Protein AF-A0AAD7JC07-F1 (afdb_monomer)

Structure (mmCIF, N/CA/C/O backbone):
data_AF-A0AAD7JC07-F1
#
_entry.id   AF-A0AAD7JC07-F1
#
loop_
_atom_site.group_PDB
_atom_site.id
_atom_site.type_symbol
_atom_site.label_atom_id
_atom_site.label_alt_id
_atom_site.label_comp_id
_atom_site.label_asym_id
_atom_site.label_entity_id
_atom_site.label_seq_id
_atom_site.pdbx_PDB_ins_code
_atom_site.Cartn_x
_atom_site.Cartn_y
_atom_site.Cartn_z
_atom_site.occupancy
_atom_site.B_iso_or_equiv
_atom_site.auth_seq_id
_atom_site.auth_comp_id
_atom_site.auth_asym_id
_atom_site.auth_atom_id
_atom_site.pdbx_PDB_model_num
ATOM 1 N N . GLU A 1 1 ? 21.906 -2.723 -12.112 1.00 78.94 1 GLU A N 1
ATOM 2 C CA . GLU A 1 1 ? 22.601 -3.939 -11.628 1.00 78.94 1 GLU A CA 1
ATOM 3 C C . GLU A 1 1 ? 23.344 -3.737 -10.318 1.00 78.94 1 GLU A C 1
ATOM 5 O O . GLU A 1 1 ? 23.144 -4.553 -9.436 1.00 78.94 1 GLU A O 1
ATOM 10 N N . ILE A 1 2 ? 24.122 -2.659 -10.152 1.00 84.38 2 ILE A N 1
ATOM 11 C CA . ILE A 1 2 ? 24.846 -2.349 -8.899 1.00 84.38 2 ILE A CA 1
ATOM 12 C C . ILE A 1 2 ? 23.919 -2.403 -7.668 1.00 84.38 2 ILE A C 1
ATOM 14 O O . ILE A 1 2 ? 24.248 -3.016 -6.658 1.00 84.38 2 ILE A O 1
ATOM 18 N N . GLU A 1 3 ? 22.704 -1.855 -7.778 1.00 88.38 3 GLU A N 1
ATOM 19 C CA . GLU A 1 3 ? 21.659 -1.907 -6.738 1.00 88.38 3 GLU A CA 1
ATOM 20 C C . GLU A 1 3 ? 20.927 -3.258 -6.624 1.00 88.38 3 GLU A C 1
ATOM 22 O O . GLU A 1 3 ? 19.856 -3.342 -6.028 1.00 88.38 3 GLU A O 1
ATOM 27 N N . GLY A 1 4 ? 21.458 -4.330 -7.213 1.00 87.06 4 GLY A N 1
ATOM 28 C CA . GLY A 1 4 ? 20.962 -5.696 -7.031 1.00 87.06 4 GLY A CA 1
ATOM 29 C C . GLY A 1 4 ? 19.509 -5.927 -7.446 1.00 87.06 4 GLY A C 1
ATOM 30 O O . GLY A 1 4 ? 18.891 -6.887 -6.993 1.00 87.06 4 GLY A O 1
ATOM 31 N N . TRP A 1 5 ? 18.947 -5.054 -8.288 1.00 89.56 5 TRP A N 1
ATOM 32 C CA . TRP A 1 5 ? 17.543 -5.094 -8.720 1.00 89.56 5 TRP A CA 1
ATOM 33 C C . TRP A 1 5 ? 16.523 -5.009 -7.571 1.00 89.56 5 TRP A C 1
ATOM 35 O O . TRP A 1 5 ? 15.387 -5.481 -7.688 1.00 89.56 5 TRP A O 1
ATOM 45 N N . VAL A 1 6 ? 16.930 -4.410 -6.451 1.00 90.88 6 VAL A N 1
ATOM 46 C CA . VAL A 1 6 ? 16.091 -4.202 -5.270 1.00 90.88 6 VAL A CA 1
ATOM 47 C C . VAL A 1 6 ? 14.969 -3.228 -5.616 1.00 90.88 6 VAL A C 1
ATOM 49 O O . VAL A 1 6 ? 15.206 -2.163 -6.183 1.00 90.88 6 VAL A O 1
ATOM 52 N N . GLY A 1 7 ? 13.729 -3.573 -5.279 1.00 87.06 7 GLY A N 1
ATOM 53 C CA . GLY A 1 7 ? 12.600 -2.664 -5.451 1.00 87.06 7 GLY A CA 1
ATOM 54 C C . GLY A 1 7 ? 12.016 -2.555 -6.847 1.00 87.06 7 GLY A C 1
ATOM 55 O O . GLY A 1 7 ? 11.098 -1.757 -7.051 1.00 87.06 7 GLY A O 1
ATOM 56 N N . ILE A 1 8 ? 12.538 -3.325 -7.796 1.00 89.56 8 ILE A N 1
ATOM 57 C CA . ILE A 1 8 ? 12.129 -3.271 -9.194 1.00 89.56 8 ILE A CA 1
ATOM 58 C C . ILE A 1 8 ? 10.991 -4.271 -9.425 1.00 89.56 8 ILE A C 1
ATOM 60 O O . ILE A 1 8 ? 11.117 -5.465 -9.141 1.00 89.56 8 ILE A O 1
ATOM 64 N N . LYS A 1 9 ? 9.859 -3.786 -9.950 1.00 87.62 9 LYS A N 1
ATOM 65 C CA . LYS A 1 9 ? 8.741 -4.650 -10.363 1.00 87.62 9 LYS A CA 1
ATOM 66 C C . LYS A 1 9 ? 9.186 -5.548 -11.519 1.00 87.62 9 LYS A C 1
ATOM 68 O O . LYS A 1 9 ? 9.892 -5.090 -12.411 1.00 87.62 9 LYS A O 1
ATOM 73 N N . HIS A 1 10 ? 8.762 -6.813 -11.504 1.00 87.19 10 HIS A N 1
ATOM 74 C CA . HIS A 1 10 ? 9.121 -7.810 -12.526 1.00 87.19 10 HIS A CA 1
ATOM 75 C C . HIS A 1 10 ? 10.639 -7.961 -12.745 1.00 87.19 10 HIS A C 1
ATOM 77 O O . HIS A 1 10 ? 11.095 -8.207 -13.861 1.00 87.19 10 HIS A O 1
ATOM 83 N N . ARG A 1 11 ? 11.436 -7.817 -11.673 1.00 87.81 11 ARG A N 1
ATOM 84 C CA . ARG A 1 11 ? 12.905 -7.836 -11.748 1.00 87.81 11 ARG A CA 1
ATOM 85 C C . ARG A 1 11 ? 13.482 -9.072 -12.428 1.00 87.81 11 ARG A C 1
ATOM 87 O O . ARG A 1 11 ? 14.515 -8.954 -13.067 1.00 87.81 11 ARG A O 1
ATOM 94 N N . ASP A 1 12 ? 12.843 -10.232 -12.310 1.00 87.38 12 ASP A N 1
ATOM 95 C CA . ASP A 1 12 ? 13.384 -11.477 -12.860 1.00 87.38 12 ASP A CA 1
ATOM 96 C C . ASP A 1 12 ? 13.381 -11.458 -14.399 1.00 87.38 12 ASP A C 1
ATOM 98 O O . ASP A 1 12 ? 14.377 -11.827 -15.015 1.00 87.38 12 ASP A O 1
ATOM 102 N N . VAL A 1 13 ? 12.344 -10.873 -15.017 1.00 89.75 13 VAL A N 1
ATOM 103 C CA . VAL A 1 13 ? 12.285 -10.636 -16.472 1.00 89.75 13 VAL A CA 1
ATOM 104 C C . VAL A 1 13 ? 13.393 -9.682 -16.912 1.00 89.75 13 VAL A C 1
ATOM 106 O O . VAL A 1 13 ? 14.091 -9.935 -17.891 1.00 89.75 13 VAL A O 1
ATOM 109 N N . LEU A 1 14 ? 13.591 -8.590 -16.172 1.00 89.50 14 LEU A N 1
ATOM 110 C CA . LEU A 1 14 ? 14.612 -7.598 -16.508 1.00 89.50 14 LEU A CA 1
ATOM 111 C C . LEU A 1 14 ? 16.035 -8.132 -16.311 1.00 89.50 14 LEU A C 1
ATOM 113 O O . LEU A 1 14 ? 16.923 -7.794 -17.091 1.00 89.50 14 LEU A O 1
ATOM 117 N N . ARG A 1 15 ? 16.250 -8.982 -15.302 1.00 88.69 15 ARG A N 1
ATOM 118 C CA . ARG A 1 15 ? 17.524 -9.673 -15.077 1.00 88.69 15 ARG A CA 1
ATOM 119 C C . ARG A 1 15 ? 17.844 -10.627 -16.219 1.00 88.69 15 ARG A C 1
ATOM 121 O O . ARG A 1 15 ? 18.968 -10.599 -16.709 1.00 88.69 15 ARG A O 1
ATOM 128 N N . CYS A 1 16 ? 16.863 -11.415 -16.657 1.00 89.50 16 CYS A N 1
ATOM 129 C CA . CYS A 1 16 ? 17.004 -12.292 -17.817 1.00 89.50 16 CYS A CA 1
ATOM 130 C C . CYS A 1 16 ? 17.311 -11.481 -19.085 1.00 89.50 16 CYS A C 1
ATOM 132 O O . CYS A 1 16 ? 18.282 -11.761 -19.777 1.00 89.50 16 CYS A O 1
ATOM 134 N N . LEU A 1 17 ? 16.563 -10.403 -19.341 1.00 89.00 17 LEU A N 1
ATOM 135 C CA . LEU A 1 17 ? 16.805 -9.523 -20.487 1.00 89.00 17 LEU A CA 1
ATOM 136 C C . LEU A 1 17 ? 18.214 -8.909 -20.466 1.00 89.00 17 LEU A C 1
ATOM 138 O O . LEU A 1 17 ? 18.892 -8.884 -21.490 1.00 89.00 17 LEU A O 1
ATOM 142 N N . ALA A 1 18 ? 18.663 -8.407 -19.315 1.00 89.44 18 ALA A N 1
ATOM 143 C CA . ALA A 1 18 ? 20.000 -7.833 -19.174 1.00 89.44 18 ALA A CA 1
ATOM 144 C C . ALA A 1 18 ? 21.101 -8.875 -19.424 1.00 89.44 18 ALA A C 1
ATOM 146 O O . ALA A 1 18 ? 22.099 -8.570 -20.078 1.00 89.44 18 ALA A O 1
ATOM 147 N N . ALA A 1 19 ? 20.902 -10.103 -18.944 1.00 88.94 19 ALA A N 1
ATOM 148 C CA . ALA A 1 19 ? 21.804 -11.220 -19.182 1.00 88.94 19 ALA A CA 1
ATOM 149 C C . ALA A 1 19 ? 21.890 -11.596 -20.669 1.00 88.94 19 ALA A C 1
ATOM 151 O O . ALA A 1 19 ? 22.990 -11.686 -21.214 1.00 88.94 19 ALA A O 1
ATOM 152 N N . GLU A 1 20 ? 20.748 -11.708 -21.347 1.00 87.94 20 GLU A N 1
ATOM 153 C CA . GLU A 1 20 ? 20.676 -11.964 -22.790 1.00 87.94 20 GLU A CA 1
ATOM 154 C C . GLU A 1 20 ? 21.376 -10.872 -23.607 1.00 87.94 20 GLU A C 1
ATOM 156 O O . GLU A 1 20 ? 22.125 -11.153 -24.542 1.00 87.94 20 GLU A O 1
ATOM 161 N N . LEU A 1 21 ? 21.192 -9.602 -23.235 1.00 88.88 21 LEU A N 1
ATOM 162 C CA . LEU A 1 21 ? 21.858 -8.483 -23.904 1.00 88.88 21 LEU A CA 1
ATOM 163 C C . LEU A 1 21 ? 23.381 -8.526 -23.749 1.00 88.88 21 LEU A C 1
ATOM 165 O O . LEU A 1 21 ? 24.084 -8.155 -24.686 1.00 88.88 21 LEU A O 1
ATOM 169 N N . LYS A 1 22 ? 23.891 -8.993 -22.605 1.00 86.56 22 LYS A N 1
ATOM 170 C CA . LYS A 1 22 ? 25.332 -9.181 -22.373 1.00 86.56 22 LYS A CA 1
ATOM 171 C C . LYS A 1 22 ? 25.900 -10.395 -23.097 1.00 86.56 22 LYS A C 1
ATOM 173 O O . LYS A 1 22 ? 27.052 -10.363 -23.513 1.00 86.56 22 LYS A O 1
ATOM 178 N N . ALA A 1 23 ? 25.111 -11.459 -23.237 1.00 87.06 23 ALA A N 1
ATOM 179 C CA . ALA A 1 23 ? 25.521 -12.664 -23.954 1.00 87.06 23 ALA A CA 1
ATOM 180 C C . ALA A 1 23 ? 25.682 -12.418 -25.466 1.00 87.06 23 ALA A C 1
ATOM 182 O O . ALA A 1 23 ? 26.430 -13.126 -26.147 1.00 87.06 23 ALA A O 1
ATOM 183 N N . ARG A 1 24 ? 25.000 -11.403 -26.011 1.00 87.31 24 ARG A N 1
ATOM 184 C CA . ARG A 1 24 ? 25.103 -11.036 -27.426 1.00 87.31 24 ARG A CA 1
ATOM 185 C C . ARG A 1 24 ? 26.495 -10.510 -27.765 1.00 87.31 24 ARG A C 1
ATOM 187 O O . ARG A 1 24 ? 26.943 -9.494 -27.251 1.00 87.31 24 ARG A O 1
ATOM 194 N N . ARG A 1 25 ? 27.136 -11.168 -28.733 1.00 87.25 25 ARG A N 1
ATOM 195 C CA . ARG A 1 25 ? 28.445 -10.763 -29.278 1.00 87.25 25 ARG A CA 1
ATOM 196 C C . ARG A 1 25 ? 28.358 -9.566 -30.228 1.00 87.25 25 ARG A C 1
ATOM 198 O O . ARG A 1 25 ? 29.321 -8.823 -30.373 1.00 87.25 25 ARG A O 1
ATOM 205 N N . ALA A 1 26 ? 27.219 -9.393 -30.898 1.00 91.75 26 ALA A N 1
ATOM 206 C CA . ALA A 1 26 ? 27.012 -8.310 -31.851 1.00 91.75 26 ALA A CA 1
ATOM 207 C C . ALA A 1 26 ? 26.595 -7.012 -31.146 1.00 91.75 26 ALA A C 1
ATOM 209 O O . ALA A 1 26 ? 25.820 -7.026 -30.184 1.00 91.75 26 ALA A O 1
ATOM 210 N N . ARG A 1 27 ? 27.053 -5.873 -31.683 1.00 90.50 27 ARG A N 1
ATOM 211 C CA . ARG A 1 27 ? 26.643 -4.544 -31.217 1.00 90.50 27 ARG A CA 1
ATOM 212 C C . ARG A 1 27 ? 25.119 -4.426 -31.275 1.00 90.50 27 ARG A C 1
ATOM 214 O O . ARG A 1 27 ? 24.526 -4.462 -32.349 1.00 90.50 27 ARG A O 1
ATOM 221 N N . THR A 1 28 ? 24.502 -4.236 -30.113 1.00 89.94 28 THR A N 1
ATOM 222 C CA . THR A 1 28 ? 23.059 -4.015 -29.983 1.00 89.94 28 THR A CA 1
ATOM 223 C C . THR A 1 28 ? 22.801 -2.539 -29.704 1.00 89.94 28 THR A C 1
ATOM 225 O O . THR A 1 28 ? 23.420 -1.954 -28.818 1.00 89.94 28 THR A O 1
ATOM 228 N N . VAL A 1 29 ? 21.892 -1.928 -30.462 1.00 90.88 29 VAL A N 1
ATOM 229 C CA . VAL A 1 29 ? 21.478 -0.532 -30.279 1.00 90.88 29 VAL A CA 1
ATOM 230 C C . VAL A 1 29 ? 19.969 -0.462 -30.086 1.00 90.88 29 VAL A C 1
ATOM 232 O O . VAL A 1 29 ? 19.214 -1.145 -30.778 1.00 90.88 29 VAL A O 1
ATOM 235 N N . PHE A 1 30 ? 19.523 0.369 -29.147 1.00 90.44 30 PHE A N 1
ATOM 236 C CA . PHE A 1 30 ? 18.106 0.668 -28.967 1.00 90.44 30 PHE A CA 1
ATOM 237 C C . PHE A 1 30 ? 17.749 1.898 -29.799 1.00 90.44 30 PHE A C 1
ATOM 239 O O . PHE A 1 30 ? 18.366 2.951 -29.647 1.00 90.44 30 PHE A O 1
ATOM 246 N N . LYS A 1 31 ? 16.756 1.764 -30.682 1.00 89.50 31 LYS A N 1
ATOM 247 C CA . LYS A 1 31 ? 16.228 2.863 -31.497 1.00 89.50 31 LYS A CA 1
ATOM 248 C C . LYS A 1 31 ? 14.758 3.075 -31.158 1.00 89.50 31 LYS A C 1
ATOM 250 O O . LYS A 1 31 ? 13.953 2.153 -31.271 1.00 89.50 31 LYS A O 1
ATOM 255 N N . THR A 1 32 ? 14.404 4.299 -30.785 1.00 91.06 32 THR A N 1
ATOM 256 C CA . THR A 1 32 ? 13.005 4.713 -30.639 1.00 91.06 32 THR A CA 1
ATOM 257 C C . THR A 1 32 ? 12.499 5.207 -31.991 1.00 91.06 32 THR A C 1
ATOM 259 O O . THR A 1 32 ? 13.109 6.086 -32.594 1.00 91.06 32 THR A O 1
ATOM 262 N N . ALA A 1 33 ? 11.397 4.641 -32.489 1.00 91.12 33 ALA A N 1
ATOM 263 C CA . ALA A 1 33 ? 10.794 5.087 -33.744 1.00 91.12 33 ALA A CA 1
ATOM 264 C C . ALA A 1 33 ? 10.137 6.466 -33.569 1.00 91.12 33 ALA A C 1
ATOM 266 O O . ALA A 1 33 ? 9.272 6.629 -32.699 1.00 91.12 33 ALA A O 1
ATOM 267 N N . ALA A 1 34 ? 10.524 7.429 -34.411 1.00 90.06 34 ALA A N 1
ATOM 268 C CA . ALA A 1 34 ? 9.902 8.748 -34.444 1.00 90.06 34 ALA A CA 1
ATOM 269 C C . ALA A 1 34 ? 8.426 8.641 -34.889 1.00 90.06 34 ALA A C 1
ATOM 271 O O . ALA A 1 34 ? 8.059 7.667 -35.557 1.00 90.06 34 ALA A O 1
ATOM 272 N N . PRO A 1 35 ? 7.555 9.602 -34.524 1.00 86.06 35 PRO A N 1
ATOM 273 C CA . PRO A 1 35 ? 6.120 9.511 -34.803 1.00 86.06 35 PRO A CA 1
ATOM 274 C C . PRO A 1 35 ? 5.770 9.273 -36.281 1.00 86.06 35 PRO A C 1
ATOM 276 O O . PRO A 1 35 ? 4.847 8.507 -36.564 1.00 86.06 35 PRO A O 1
ATOM 279 N N . GLU A 1 36 ? 6.539 9.869 -37.193 1.00 86.69 36 GLU A N 1
ATOM 280 C CA . GLU A 1 36 ? 6.300 9.860 -38.644 1.00 86.69 36 GLU A CA 1
ATOM 281 C C . GLU A 1 36 ? 7.203 8.881 -39.413 1.00 86.69 36 GLU A C 1
ATOM 283 O O . GLU A 1 36 ? 7.142 8.807 -40.637 1.00 86.69 36 GLU A O 1
ATOM 288 N N . SER A 1 37 ? 8.047 8.105 -38.725 1.00 89.44 37 SER A N 1
ATOM 289 C CA . S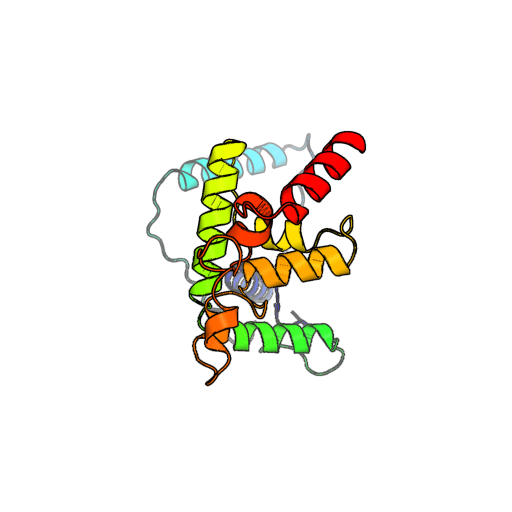ER A 1 37 ? 9.025 7.256 -39.409 1.00 89.44 37 SER A CA 1
ATOM 290 C C . SER A 1 37 ? 8.407 5.955 -39.952 1.00 89.44 37 SER A C 1
ATOM 292 O O . SER A 1 37 ? 7.467 5.414 -39.353 1.00 89.44 37 SER A O 1
ATOM 294 N N . PRO A 1 38 ? 8.955 5.374 -41.038 1.00 87.31 38 PRO A N 1
ATOM 295 C CA . PRO A 1 38 ? 8.499 4.085 -41.559 1.00 87.31 38 PRO A CA 1
ATOM 296 C C . PRO A 1 38 ? 8.537 2.966 -40.508 1.00 87.31 38 PRO A C 1
ATOM 298 O O . PRO A 1 38 ? 7.631 2.133 -40.453 1.00 87.31 38 PRO A O 1
ATOM 301 N N . GLU A 1 39 ? 9.524 2.967 -39.607 1.00 89.88 39 GLU A N 1
ATOM 302 C CA . GLU A 1 39 ? 9.669 1.992 -38.516 1.00 89.88 39 GLU A CA 1
ATOM 303 C C . GLU A 1 39 ? 8.495 2.024 -37.529 1.00 89.88 39 GLU A C 1
ATOM 305 O O . GLU A 1 39 ? 8.161 1.000 -36.924 1.00 89.88 39 GLU A O 1
ATOM 310 N N . ARG A 1 40 ? 7.789 3.158 -37.412 1.00 90.75 40 ARG A N 1
ATOM 311 C CA . ARG A 1 40 ? 6.592 3.273 -36.570 1.00 90.75 40 ARG A CA 1
ATOM 312 C C . ARG A 1 40 ? 5.513 2.274 -36.980 1.00 90.75 40 ARG A C 1
ATOM 314 O O . ARG A 1 40 ? 4.784 1.777 -36.120 1.00 90.75 40 ARG A O 1
ATOM 321 N N . THR A 1 41 ? 5.420 1.940 -38.267 1.00 90.75 41 THR A N 1
ATOM 322 C CA . THR A 1 41 ? 4.4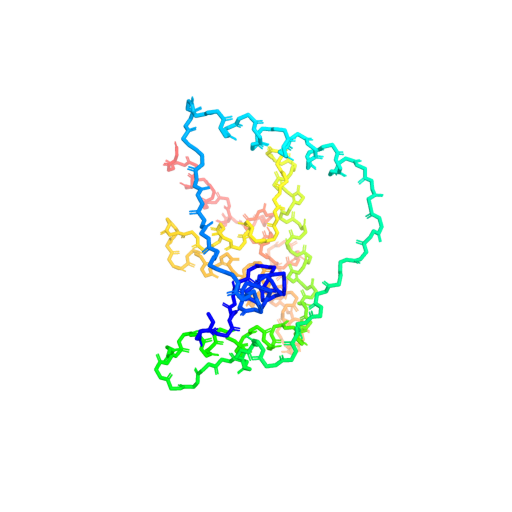67 0.935 -38.764 1.00 90.75 41 THR A CA 1
ATOM 323 C C . THR A 1 41 ? 4.763 -0.459 -38.201 1.00 90.75 41 THR A C 1
ATOM 325 O O . THR A 1 41 ? 3.838 -1.166 -37.798 1.00 90.75 41 THR A O 1
ATOM 328 N N . TRP A 1 42 ? 6.040 -0.820 -38.065 1.00 90.56 42 TRP A N 1
ATOM 329 C CA . TRP A 1 42 ? 6.496 -2.085 -37.485 1.00 90.56 42 TRP A CA 1
ATOM 330 C C . TRP A 1 42 ? 6.192 -2.131 -35.987 1.00 90.56 42 TRP A C 1
ATOM 332 O O . TRP A 1 42 ? 5.622 -3.110 -35.505 1.00 90.56 42 TRP A O 1
ATOM 342 N N . CYS A 1 43 ? 6.449 -1.035 -35.263 1.00 91.38 43 CYS A N 1
ATOM 343 C CA . CYS A 1 43 ? 6.071 -0.912 -33.853 1.00 91.38 43 CYS A CA 1
ATOM 344 C C . CYS A 1 43 ? 4.553 -1.051 -33.647 1.00 91.38 43 CYS A C 1
ATOM 346 O O . CYS A 1 43 ? 4.119 -1.707 -32.696 1.00 91.38 43 CYS A O 1
ATOM 348 N N . ARG A 1 44 ? 3.730 -0.471 -34.537 1.00 90.69 44 ARG A N 1
ATOM 349 C CA . ARG A 1 44 ? 2.261 -0.615 -34.496 1.00 90.69 44 ARG A CA 1
ATOM 350 C C . ARG A 1 44 ? 1.833 -2.063 -34.736 1.00 90.69 44 ARG A C 1
ATOM 352 O O . ARG A 1 44 ? 0.992 -2.558 -33.987 1.00 90.69 44 ARG A O 1
ATOM 359 N N . LYS A 1 45 ? 2.422 -2.751 -35.721 1.00 92.88 45 LYS A N 1
ATOM 360 C CA . LYS A 1 45 ? 2.160 -4.178 -35.987 1.00 92.88 45 LYS A CA 1
ATOM 361 C C . LYS A 1 45 ? 2.522 -5.047 -34.779 1.00 92.88 45 LYS A C 1
ATOM 363 O O . LYS A 1 45 ? 1.672 -5.799 -34.312 1.00 92.88 45 LYS A O 1
ATOM 368 N N . ALA A 1 46 ? 3.720 -4.878 -34.216 1.00 92.75 46 ALA A N 1
ATOM 369 C CA . ALA A 1 46 ? 4.148 -5.587 -33.007 1.00 92.75 46 ALA A CA 1
ATOM 370 C C . ALA A 1 46 ? 3.205 -5.321 -31.819 1.00 92.75 46 ALA A C 1
ATOM 372 O O . ALA A 1 46 ? 2.776 -6.251 -31.140 1.00 92.75 46 ALA A O 1
ATOM 373 N N . SER A 1 47 ? 2.796 -4.063 -31.620 1.00 92.25 47 SER A N 1
ATOM 374 C CA . SER A 1 47 ? 1.835 -3.685 -30.574 1.00 92.25 47 SER A CA 1
ATOM 375 C C . SER A 1 47 ? 0.458 -4.321 -30.781 1.00 92.25 47 SER A C 1
ATOM 377 O O . SER A 1 47 ? -0.196 -4.719 -29.819 1.00 92.25 47 SER A O 1
ATOM 379 N N . MET A 1 48 ? -0.008 -4.413 -32.029 1.00 93.56 48 MET A N 1
ATOM 380 C CA . MET A 1 48 ? -1.279 -5.055 -32.362 1.00 93.56 48 MET A CA 1
ATOM 381 C C . MET A 1 48 ? -1.229 -6.559 -32.080 1.00 93.56 48 MET A C 1
ATOM 383 O O . MET A 1 48 ? -2.164 -7.083 -31.477 1.00 93.56 48 MET A O 1
ATOM 387 N N . LEU A 1 49 ? -0.142 -7.232 -32.472 1.00 91.56 49 LEU A N 1
ATOM 388 C CA . LEU A 1 49 ? 0.081 -8.648 -32.174 1.00 91.56 49 LEU A CA 1
ATOM 389 C C . LEU A 1 49 ? 0.092 -8.890 -30.661 1.00 91.56 49 LEU A C 1
ATOM 391 O O . LEU A 1 49 ? -0.677 -9.718 -30.185 1.00 91.56 49 LEU A O 1
ATOM 395 N N . ALA A 1 50 ? 0.838 -8.087 -29.895 1.00 89.19 50 ALA A N 1
ATOM 396 C CA . ALA A 1 50 ? 0.870 -8.182 -28.435 1.00 89.19 50 ALA A CA 1
ATOM 397 C C . ALA A 1 50 ? -0.522 -8.010 -27.799 1.00 89.19 50 ALA A C 1
ATOM 399 O O . ALA A 1 50 ? -0.907 -8.786 -26.928 1.00 89.19 50 ALA A O 1
ATOM 400 N N . LYS A 1 51 ? -1.320 -7.038 -28.267 1.00 90.38 51 LYS A N 1
ATOM 401 C CA . LYS A 1 51 ? -2.700 -6.828 -27.789 1.00 90.38 51 LYS A CA 1
ATOM 402 C C . LYS A 1 51 ? -3.632 -7.991 -28.118 1.00 90.38 51 LYS A C 1
ATOM 404 O O . LYS A 1 51 ? -4.535 -8.268 -27.336 1.00 90.38 51 LYS A O 1
ATOM 409 N N . ARG A 1 52 ? -3.466 -8.629 -29.281 1.00 89.19 52 ARG A N 1
ATOM 410 C CA . ARG A 1 52 ? -4.251 -9.812 -29.660 1.00 89.19 52 ARG A CA 1
ATOM 411 C C . ARG A 1 52 ? -3.884 -10.992 -28.770 1.00 89.19 52 ARG A C 1
ATOM 413 O O . ARG A 1 52 ? -4.778 -11.563 -28.159 1.00 89.19 52 ARG A O 1
ATOM 420 N N . SER A 1 53 ? -2.592 -11.275 -28.617 1.00 83.38 53 SER A N 1
ATOM 421 C CA . SER A 1 53 ? -2.112 -12.362 -27.760 1.00 83.38 53 SER A CA 1
ATOM 422 C C . SER A 1 53 ? -2.496 -12.165 -26.296 1.00 83.38 53 SER A C 1
ATOM 424 O O . SER A 1 53 ? -2.845 -13.133 -25.642 1.00 83.38 53 SER A O 1
ATOM 426 N N . ALA A 1 54 ? -2.535 -10.927 -25.792 1.00 84.50 54 ALA A N 1
ATOM 427 C CA . ALA A 1 54 ? -2.974 -10.639 -24.424 1.00 84.50 54 ALA A CA 1
ATOM 428 C C . ALA A 1 54 ? -4.448 -11.003 -24.145 1.00 84.50 54 ALA A C 1
ATOM 430 O O . ALA A 1 54 ? -4.824 -11.155 -22.986 1.00 84.50 54 ALA A O 1
ATOM 431 N N . LYS A 1 55 ? -5.292 -11.116 -25.182 1.00 85.12 55 LYS A N 1
ATOM 432 C CA . LYS A 1 55 ? -6.691 -11.567 -25.051 1.00 85.12 55 LYS A CA 1
ATOM 433 C C . LYS A 1 55 ? -6.819 -13.088 -25.063 1.00 85.12 55 LYS A C 1
ATOM 435 O O . LYS A 1 55 ? -7.826 -13.614 -24.600 1.00 85.12 55 LYS A O 1
ATOM 440 N N . THR A 1 56 ? -5.823 -13.781 -25.600 1.00 79.94 56 THR A N 1
ATOM 441 C CA . THR A 1 56 ? -5.761 -15.238 -25.612 1.00 79.94 56 THR A CA 1
ATOM 442 C C . THR A 1 56 ? -5.098 -15.697 -24.319 1.00 79.94 56 THR A C 1
ATOM 444 O O . THR A 1 56 ? -4.042 -15.197 -23.940 1.00 79.94 56 THR A O 1
ATOM 447 N N . ARG A 1 57 ? -5.707 -16.649 -23.609 1.00 63.66 57 ARG A N 1
ATOM 448 C CA . ARG A 1 57 ? -5.101 -17.227 -22.406 1.00 63.66 57 ARG A CA 1
ATOM 449 C C . ARG A 1 57 ? -3.922 -18.106 -22.827 1.00 63.66 57 ARG A C 1
ATOM 451 O O . ARG A 1 57 ? -4.116 -19.253 -23.202 1.00 63.66 57 ARG A O 1
ATOM 458 N N . ALA A 1 58 ? -2.717 -17.546 -22.812 1.00 63.69 58 ALA A N 1
ATOM 459 C CA . ALA A 1 58 ? -1.494 -18.313 -23.003 1.00 63.69 58 ALA A CA 1
ATOM 460 C C . ALA 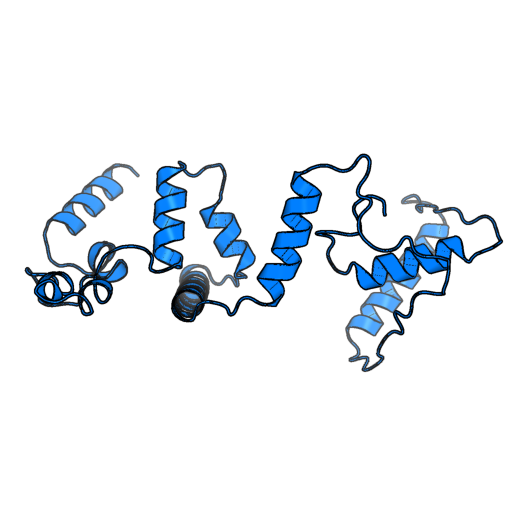A 1 58 ? -1.108 -18.984 -21.676 1.00 63.69 58 ALA A C 1
ATOM 462 O O . ALA A 1 58 ? -0.964 -18.312 -20.655 1.00 63.69 58 ALA A O 1
ATOM 463 N N . GLU A 1 59 ? -0.952 -20.307 -21.692 1.00 64.69 59 GLU A N 1
ATOM 464 C CA . GLU A 1 59 ? -0.443 -21.100 -20.560 1.00 64.69 59 GLU A CA 1
ATOM 465 C C . GLU A 1 59 ? 1.091 -21.219 -20.570 1.00 64.69 59 GLU A C 1
ATOM 467 O O . GLU A 1 59 ? 1.679 -21.904 -19.734 1.00 64.69 59 GLU A O 1
ATOM 472 N N . GLU A 1 60 ? 1.757 -20.542 -21.509 1.00 66.75 60 GLU A N 1
ATOM 473 C CA . GLU A 1 60 ? 3.205 -20.602 -21.667 1.00 66.75 60 GLU A CA 1
ATOM 474 C C . GLU A 1 60 ? 3.922 -19.996 -20.458 1.00 66.75 60 GLU A C 1
ATOM 476 O O . GLU A 1 60 ? 3.826 -18.803 -20.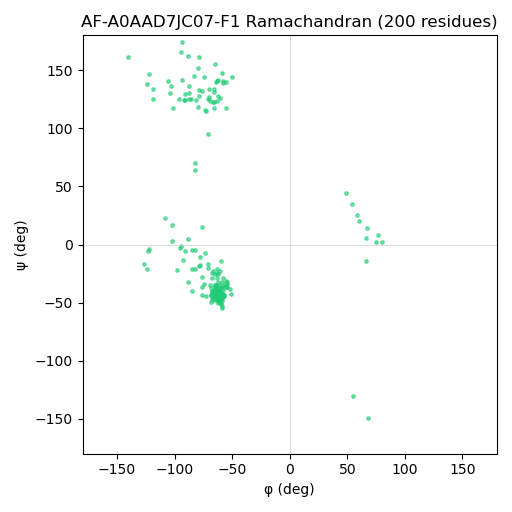156 1.00 66.75 60 GLU A O 1
ATOM 481 N N . ARG A 1 61 ? 4.688 -20.842 -19.768 1.00 73.06 61 ARG A N 1
ATOM 482 C CA . ARG A 1 61 ? 5.669 -20.405 -18.779 1.00 73.06 61 ARG A CA 1
ATOM 483 C C . ARG A 1 61 ? 6.920 -19.953 -19.518 1.00 73.06 61 ARG A C 1
ATOM 485 O O . ARG A 1 61 ? 7.554 -20.752 -20.198 1.00 73.06 61 ARG A O 1
ATOM 492 N N . TRP A 1 62 ? 7.277 -18.682 -19.372 1.00 79.25 62 TRP A N 1
ATOM 493 C CA . TRP A 1 62 ? 8.546 -18.178 -19.888 1.00 79.25 62 TRP A CA 1
ATOM 494 C C . TRP A 1 62 ? 9.709 -18.739 -19.080 1.00 79.25 62 TRP A C 1
ATOM 496 O O . TRP A 1 62 ? 9.685 -18.707 -17.847 1.00 79.25 62 TRP A O 1
ATOM 506 N N . ASP A 1 63 ? 10.731 -19.213 -19.785 1.00 83.25 63 ASP A N 1
ATOM 507 C CA . ASP A 1 63 ? 12.000 -19.555 -19.164 1.00 83.25 63 ASP A CA 1
ATOM 508 C C . ASP A 1 63 ? 12.739 -18.261 -18.790 1.00 83.25 63 ASP A C 1
ATOM 510 O O . ASP A 1 63 ? 13.067 -17.442 -19.646 1.00 83.25 63 ASP A O 1
ATOM 514 N N . LEU A 1 64 ? 12.941 -18.054 -17.488 1.00 86.62 64 LEU A N 1
ATOM 515 C CA . LEU A 1 64 ? 13.678 -16.915 -16.929 1.00 86.62 64 LEU A CA 1
ATOM 516 C C . LEU A 1 64 ? 15.037 -17.354 -16.370 1.00 86.62 64 LEU A C 1
ATOM 518 O O . LEU A 1 64 ? 15.598 -16.694 -15.487 1.00 86.62 64 LEU A O 1
ATOM 522 N N . THR A 1 65 ? 15.551 -18.488 -16.847 1.00 86.19 65 THR A N 1
ATOM 523 C CA . THR A 1 65 ? 16.874 -18.981 -16.481 1.00 86.19 65 THR A CA 1
ATOM 524 C C . THR A 1 65 ? 17.934 -18.022 -17.004 1.00 86.19 65 THR A C 1
ATOM 526 O O . THR A 1 65 ? 18.023 -17.729 -18.190 1.00 86.19 65 THR A O 1
ATOM 529 N N . ILE A 1 66 ? 18.751 -17.508 -16.089 1.00 83.88 66 ILE A N 1
ATOM 530 C CA . ILE A 1 66 ? 19.815 -16.564 -16.414 1.00 83.88 66 ILE A CA 1
ATOM 531 C C . ILE A 1 66 ? 21.067 -17.355 -16.821 1.00 83.88 66 ILE A C 1
ATOM 533 O O . ILE A 1 66 ? 21.533 -18.165 -16.012 1.00 83.88 66 ILE A O 1
ATOM 537 N N . PRO A 1 67 ? 21.653 -17.107 -18.010 1.00 80.81 67 PRO A N 1
ATOM 538 C CA . PRO A 1 67 ? 22.881 -17.769 -18.425 1.00 80.81 67 PRO A CA 1
ATOM 539 C C . PRO A 1 67 ? 24.023 -17.584 -17.408 1.00 80.81 67 PRO A C 1
ATOM 541 O O . PRO A 1 67 ? 24.212 -16.478 -16.881 1.00 80.81 67 PRO A O 1
ATOM 544 N N . PRO A 1 68 ? 24.829 -18.626 -17.137 1.00 76.50 68 PRO A N 1
ATOM 545 C CA . PRO A 1 68 ? 25.961 -18.518 -16.221 1.00 76.50 68 PRO A CA 1
ATOM 546 C C . PRO A 1 68 ? 26.956 -17.444 -16.694 1.00 76.50 68 PRO A C 1
ATOM 548 O O . PRO A 1 68 ? 27.120 -17.214 -17.889 1.00 76.50 68 PRO A O 1
ATOM 551 N N . ASN A 1 69 ? 27.616 -16.767 -15.749 1.00 78.44 69 ASN A N 1
ATOM 552 C CA . ASN A 1 69 ? 28.609 -15.699 -15.980 1.00 78.44 69 ASN A CA 1
ATOM 553 C C . ASN A 1 69 ? 28.090 -14.391 -16.612 1.00 78.44 69 ASN A C 1
ATOM 555 O O . ASN A 1 69 ? 28.883 -13.492 -16.878 1.00 78.44 69 ASN A O 1
ATOM 559 N N . THR A 1 70 ? 26.780 -14.233 -16.818 1.00 76.69 70 THR A N 1
ATOM 560 C CA . THR A 1 70 ? 26.212 -12.982 -17.367 1.00 76.69 70 THR A CA 1
ATOM 561 C C . THR A 1 70 ? 25.656 -12.037 -16.296 1.00 76.69 70 THR A C 1
ATOM 563 O O . THR A 1 70 ? 25.564 -10.821 -16.507 1.00 76.69 70 THR A O 1
ATOM 566 N N . ALA A 1 71 ? 25.315 -12.569 -15.121 1.00 69.62 71 ALA A N 1
ATOM 567 C CA . ALA A 1 71 ? 24.736 -11.802 -14.027 1.00 69.62 71 ALA A CA 1
ATOM 568 C C . ALA A 1 71 ? 25.747 -11.491 -12.923 1.00 69.62 71 ALA A C 1
ATOM 570 O O . ALA A 1 71 ? 26.464 -12.365 -12.444 1.00 69.62 71 ALA A O 1
ATOM 571 N N . LEU A 1 72 ? 25.713 -10.242 -12.453 1.00 67.00 72 LEU A N 1
ATOM 572 C CA . LEU A 1 72 ? 26.319 -9.874 -11.179 1.00 67.00 72 LEU A CA 1
ATOM 573 C C . LEU A 1 72 ? 25.491 -10.500 -10.044 1.00 67.00 72 LEU A C 1
ATOM 575 O O . LEU A 1 72 ? 24.263 -10.326 -10.021 1.00 67.00 72 LEU A O 1
ATOM 579 N N . PRO A 1 73 ? 26.115 -11.248 -9.119 1.00 67.81 73 PRO A N 1
ATOM 580 C CA . PRO A 1 73 ? 25.396 -11.866 -8.023 1.00 67.81 73 PRO A CA 1
ATOM 581 C C . PRO A 1 73 ? 24.985 -10.802 -7.000 1.00 67.81 73 PRO A C 1
ATOM 583 O O . PRO A 1 73 ? 25.810 -10.202 -6.320 1.00 67.81 73 PRO A O 1
ATOM 586 N N . GLY A 1 74 ? 23.674 -10.604 -6.866 1.00 76.50 74 GLY A N 1
ATOM 587 C CA . GLY A 1 74 ? 23.093 -9.838 -5.768 1.00 76.50 74 GLY A CA 1
ATOM 588 C C . GLY A 1 74 ? 23.407 -8.340 -5.786 1.00 76.50 74 GLY A C 1
ATOM 589 O O . GLY A 1 74 ? 23.485 -7.703 -6.834 1.00 76.50 74 GLY A O 1
ATOM 590 N N . LEU A 1 75 ? 23.472 -7.767 -4.585 1.00 86.25 75 LEU A N 1
ATOM 591 C CA . LEU A 1 75 ? 23.636 -6.339 -4.336 1.00 86.25 75 LEU A CA 1
ATOM 592 C C . LEU A 1 75 ? 25.117 -6.030 -4.089 1.00 86.25 75 LEU A C 1
ATOM 594 O O . LEU A 1 75 ? 25.707 -6.611 -3.180 1.00 86.25 75 LEU A O 1
ATOM 598 N N . HIS A 1 76 ? 25.707 -5.102 -4.849 1.00 87.81 76 HIS A N 1
ATOM 599 C CA . HIS A 1 76 ? 27.083 -4.666 -4.588 1.00 87.81 76 HIS A CA 1
ATOM 600 C C . HIS A 1 76 ? 27.173 -4.018 -3.204 1.00 87.81 76 HIS A C 1
ATOM 602 O O . HIS A 1 76 ? 26.400 -3.106 -2.907 1.00 87.81 76 HIS A O 1
ATOM 608 N N . LEU A 1 77 ? 28.119 -4.479 -2.378 1.00 86.56 77 LEU A N 1
ATOM 609 C CA . LEU A 1 77 ? 28.352 -3.935 -1.036 1.00 86.56 77 LEU A CA 1
ATOM 610 C C . LEU A 1 77 ? 29.093 -2.591 -1.085 1.00 86.56 77 LEU A C 1
ATOM 612 O O . LEU A 1 77 ? 28.730 -1.644 -0.393 1.00 86.56 77 LEU A O 1
ATOM 616 N N . GLN A 1 78 ? 30.118 -2.494 -1.930 1.00 88.75 78 GLN A N 1
ATOM 617 C CA . GLN A 1 78 ? 30.915 -1.280 -2.072 1.00 88.75 78 GLN A CA 1
ATOM 618 C C . GLN A 1 78 ? 30.189 -0.245 -2.942 1.00 88.75 78 GLN A C 1
ATOM 620 O O . GLN A 1 78 ? 29.683 -0.572 -4.015 1.00 88.75 78 GLN A O 1
ATOM 625 N N . GLY A 1 79 ? 30.153 1.011 -2.485 1.00 82.00 79 GLY A N 1
ATOM 626 C CA . GLY A 1 79 ? 29.608 2.141 -3.249 1.00 82.00 79 GLY A CA 1
ATOM 627 C C . GLY A 1 79 ? 28.078 2.217 -3.312 1.00 82.00 79 GLY A C 1
ATOM 628 O O . GLY A 1 79 ? 27.540 3.039 -4.050 1.00 82.00 79 GLY A O 1
ATOM 629 N N . ASN A 1 80 ? 27.363 1.383 -2.551 1.00 89.88 80 ASN A N 1
ATOM 630 C CA . ASN A 1 80 ? 25.904 1.415 -2.501 1.00 89.88 80 ASN A CA 1
ATOM 631 C C . ASN A 1 80 ? 25.370 2.270 -1.352 1.00 89.88 80 ASN A C 1
ATOM 633 O O . ASN A 1 80 ? 26.075 2.602 -0.400 1.00 89.88 80 ASN A O 1
ATOM 637 N N . ARG A 1 81 ? 24.079 2.593 -1.421 1.00 91.94 81 ARG A N 1
ATOM 638 C CA . ARG A 1 81 ? 23.414 3.455 -0.440 1.00 91.94 81 ARG A CA 1
ATOM 639 C C . ARG A 1 81 ? 22.770 2.621 0.664 1.00 91.94 81 ARG A C 1
ATOM 641 O O . ARG A 1 81 ? 22.129 1.606 0.389 1.00 91.94 81 ARG A O 1
ATOM 648 N N . GLN A 1 82 ? 22.836 3.104 1.907 1.00 92.81 82 GLN A N 1
ATOM 649 C CA . GLN A 1 82 ? 22.179 2.469 3.061 1.00 92.81 82 GLN A CA 1
ATOM 650 C C . GLN A 1 82 ? 20.687 2.198 2.815 1.00 92.81 82 GLN A C 1
ATOM 652 O O . GLN A 1 82 ? 20.177 1.144 3.190 1.00 92.81 82 GLN A O 1
ATOM 657 N N . CYS A 1 83 ? 19.988 3.112 2.137 1.00 92.62 83 CYS A N 1
ATOM 658 C CA . CYS A 1 83 ? 18.573 2.946 1.811 1.00 92.62 83 CYS A CA 1
ATOM 659 C C . CYS A 1 83 ? 18.298 1.730 0.906 1.00 92.62 83 CYS A C 1
ATOM 661 O O . CYS A 1 83 ? 17.264 1.082 1.067 1.00 92.62 83 CYS A O 1
ATOM 663 N N . VAL A 1 84 ? 19.223 1.373 0.007 1.00 93.06 84 VAL A N 1
ATOM 664 C CA . VAL A 1 84 ? 19.102 0.201 -0.874 1.00 93.06 84 VAL A CA 1
ATOM 665 C C . VAL A 1 84 ? 19.303 -1.084 -0.073 1.00 93.06 84 VAL A C 1
ATOM 667 O O . VAL A 1 84 ? 18.490 -2.001 -0.194 1.00 93.06 84 VAL A O 1
ATOM 670 N N . PHE A 1 85 ? 20.308 -1.130 0.810 1.00 92.81 85 PHE A N 1
ATOM 671 C CA . PHE A 1 85 ? 20.504 -2.255 1.735 1.00 92.81 85 PHE A CA 1
ATOM 672 C C . PHE A 1 85 ? 19.303 -2.451 2.656 1.00 92.81 85 PHE A C 1
ATOM 674 O O . PHE A 1 85 ? 18.793 -3.558 2.810 1.00 92.81 85 PHE A O 1
ATOM 681 N N . TYR A 1 86 ? 18.805 -1.365 3.246 1.00 94.25 86 TYR A N 1
ATOM 682 C CA . TYR A 1 86 ? 17.628 -1.426 4.099 1.00 94.25 86 TYR A CA 1
ATOM 683 C C . TYR A 1 86 ? 16.426 -1.972 3.324 1.00 94.25 86 TYR A C 1
ATOM 685 O O . TYR A 1 86 ? 15.747 -2.887 3.792 1.00 94.25 86 TYR A O 1
ATOM 693 N N . ARG A 1 87 ? 16.190 -1.470 2.107 1.00 93.12 87 ARG A N 1
ATOM 694 C CA . ARG A 1 87 ? 15.099 -1.937 1.249 1.00 93.12 87 ARG A CA 1
ATOM 695 C C . ARG A 1 87 ? 15.238 -3.416 0.886 1.00 93.12 87 ARG A C 1
ATOM 697 O O . ARG A 1 87 ? 14.236 -4.123 0.947 1.00 93.12 87 ARG A O 1
ATOM 704 N N . SER A 1 88 ? 16.441 -3.905 0.575 1.00 92.31 88 SER A N 1
ATOM 705 C CA . SER A 1 88 ? 16.654 -5.322 0.246 1.00 92.31 88 SER A CA 1
ATOM 706 C C . SER A 1 88 ? 16.336 -6.230 1.435 1.00 92.31 88 SER A C 1
ATOM 708 O O . SER A 1 88 ? 15.605 -7.211 1.290 1.00 92.31 88 SER A O 1
ATOM 710 N N . ILE A 1 89 ? 16.788 -5.854 2.634 1.00 92.31 89 ILE A N 1
ATOM 711 C CA . ILE A 1 89 ? 16.489 -6.573 3.876 1.00 92.31 89 ILE A CA 1
ATOM 712 C C . ILE A 1 89 ? 14.986 -6.545 4.151 1.00 92.31 89 ILE A C 1
ATOM 714 O O . ILE A 1 89 ? 14.403 -7.569 4.509 1.00 92.31 89 ILE A O 1
ATOM 718 N N . ARG A 1 90 ? 14.334 -5.389 3.976 1.00 93.31 90 ARG A N 1
ATOM 719 C CA . ARG A 1 90 ? 12.881 -5.263 4.138 1.00 93.31 90 ARG A CA 1
ATOM 720 C C . ARG A 1 90 ? 12.123 -6.132 3.146 1.00 93.31 90 ARG A C 1
ATOM 722 O O . ARG A 1 90 ? 11.161 -6.758 3.561 1.00 93.31 90 ARG A O 1
ATOM 729 N N . GLU A 1 91 ? 12.541 -6.225 1.888 1.00 90.50 91 GLU A N 1
ATOM 730 C CA . GLU A 1 91 ? 11.920 -7.129 0.911 1.00 90.50 91 GLU A CA 1
ATOM 731 C C . GLU A 1 91 ? 12.038 -8.593 1.324 1.00 90.50 91 GLU A C 1
ATOM 733 O O . GLU A 1 91 ? 11.053 -9.324 1.246 1.00 90.50 91 GLU A O 1
ATOM 738 N N . ILE A 1 92 ? 13.213 -9.014 1.796 1.00 89.50 92 ILE A N 1
ATOM 739 C CA . ILE A 1 92 ? 13.432 -10.382 2.281 1.00 89.50 92 ILE A CA 1
ATOM 740 C C . ILE A 1 92 ? 12.537 -10.660 3.492 1.00 89.50 92 ILE A C 1
ATOM 742 O O . ILE A 1 92 ? 11.790 -11.634 3.486 1.00 89.50 92 ILE A O 1
ATOM 746 N N . LYS A 1 93 ? 12.544 -9.776 4.496 1.00 92.25 93 LYS A N 1
ATOM 747 C CA . LYS A 1 93 ? 11.705 -9.922 5.695 1.00 92.25 93 LYS A CA 1
ATOM 748 C C . LYS A 1 93 ? 10.216 -9.878 5.360 1.00 92.25 93 LYS A C 1
ATOM 750 O O . LYS A 1 93 ? 9.452 -10.683 5.864 1.00 92.25 93 LYS A O 1
ATOM 755 N N . ASN A 1 94 ? 9.784 -8.976 4.484 1.00 88.81 94 ASN A N 1
ATOM 756 C CA . ASN A 1 94 ? 8.377 -8.861 4.107 1.00 88.81 94 ASN A CA 1
ATOM 757 C C . ASN A 1 94 ? 7.856 -10.128 3.410 1.00 88.81 94 ASN A C 1
ATOM 759 O O . ASN A 1 94 ? 6.679 -10.429 3.556 1.00 88.81 94 ASN A O 1
ATOM 763 N N . LYS A 1 95 ? 8.707 -10.890 2.705 1.00 87.19 95 LYS A N 1
ATOM 764 C CA . LYS A 1 95 ? 8.316 -12.188 2.124 1.00 87.19 95 LYS A CA 1
ATOM 765 C C . LYS A 1 95 ? 8.024 -13.256 3.175 1.00 87.19 95 LYS A C 1
ATOM 767 O O . LYS A 1 95 ? 7.243 -14.158 2.902 1.00 87.19 95 LYS A O 1
ATOM 772 N N . THR A 1 96 ? 8.656 -13.175 4.344 1.00 90.12 96 THR A N 1
ATOM 773 C CA . THR A 1 96 ? 8.455 -14.138 5.435 1.00 90.12 96 THR A CA 1
ATOM 774 C C . THR A 1 96 ? 7.379 -13.690 6.420 1.00 90.12 96 THR A C 1
ATOM 776 O O . THR A 1 96 ? 6.953 -14.475 7.261 1.00 90.12 96 THR A O 1
ATOM 779 N N . LEU A 1 97 ? 6.959 -12.423 6.366 1.00 88.44 97 LEU A N 1
ATOM 780 C CA . LEU A 1 97 ? 5.935 -11.890 7.254 1.00 88.44 97 LEU A CA 1
ATOM 781 C C . LEU A 1 97 ? 4.544 -12.307 6.783 1.00 88.44 97 LEU A C 1
ATOM 783 O O . LEU A 1 97 ? 4.146 -12.050 5.649 1.00 88.44 97 LEU A O 1
ATOM 787 N N . THR A 1 98 ? 3.773 -12.883 7.699 1.00 89.56 98 THR A N 1
ATOM 788 C CA . THR A 1 98 ? 2.352 -13.123 7.481 1.00 89.56 98 THR A CA 1
ATOM 789 C C . THR A 1 98 ? 1.578 -11.808 7.634 1.00 89.56 98 THR A C 1
ATOM 791 O O . THR A 1 98 ? 1.790 -11.063 8.600 1.00 89.56 98 THR A O 1
ATOM 794 N N . PRO A 1 99 ? 0.681 -11.473 6.689 1.00 87.38 99 PRO A N 1
ATOM 795 C CA . PRO A 1 99 ? -0.195 -10.322 6.846 1.00 87.38 99 PRO A CA 1
ATOM 796 C C . PRO A 1 99 ? -1.046 -10.449 8.112 1.00 87.38 99 PRO A C 1
ATOM 798 O O . PRO A 1 99 ? -1.579 -11.517 8.415 1.00 87.38 99 PRO A O 1
ATOM 801 N N . ARG A 1 100 ? -1.215 -9.346 8.846 1.00 90.38 100 ARG A N 1
ATOM 802 C CA . ARG A 1 100 ? -2.070 -9.327 10.039 1.00 90.38 100 ARG A CA 1
ATOM 803 C C . ARG A 1 100 ? -3.541 -9.469 9.626 1.00 90.38 100 ARG A C 1
ATOM 805 O O . ARG A 1 100 ? -4.024 -8.606 8.886 1.00 90.38 100 ARG A O 1
ATOM 812 N N . PRO A 1 101 ? -4.288 -10.467 10.140 1.00 92.69 101 PRO A N 1
ATOM 813 C CA . PRO A 1 101 ? -5.686 -10.671 9.756 1.00 92.69 101 PRO A CA 1
ATOM 814 C C . PRO A 1 101 ? -6.580 -9.455 10.020 1.00 92.69 101 PRO A C 1
ATOM 816 O O . PRO A 1 101 ? -7.460 -9.148 9.221 1.00 92.69 101 PRO A O 1
ATOM 819 N N . SER A 1 102 ? -6.344 -8.727 11.116 1.00 91.19 102 SER A N 1
ATOM 820 C CA . SER A 1 102 ? -7.090 -7.506 11.448 1.00 91.19 102 SER A CA 1
ATOM 821 C C . SER A 1 102 ? -6.914 -6.404 10.402 1.00 91.19 102 SER A C 1
ATOM 823 O O . SER A 1 102 ? -7.893 -5.765 10.025 1.00 91.19 102 SER A O 1
ATOM 825 N N . THR A 1 103 ? -5.688 -6.212 9.909 1.00 93.88 103 THR A N 1
ATOM 826 C CA . THR A 1 103 ? -5.379 -5.231 8.863 1.00 93.88 103 THR A CA 1
ATOM 827 C C . THR A 1 103 ? -6.022 -5.623 7.538 1.00 93.88 103 THR A C 1
ATOM 829 O O . THR A 1 103 ? -6.635 -4.779 6.898 1.00 93.88 103 THR A O 1
ATOM 832 N N . LEU A 1 104 ? -5.958 -6.902 7.152 1.00 95.19 104 LEU A N 1
ATOM 833 C CA . LEU A 1 104 ? -6.614 -7.372 5.927 1.00 95.19 104 LEU A CA 1
ATOM 834 C C . LEU A 1 104 ? -8.133 -7.172 5.967 1.00 95.19 104 LEU A C 1
ATOM 836 O O . LEU A 1 104 ? -8.711 -6.716 4.985 1.0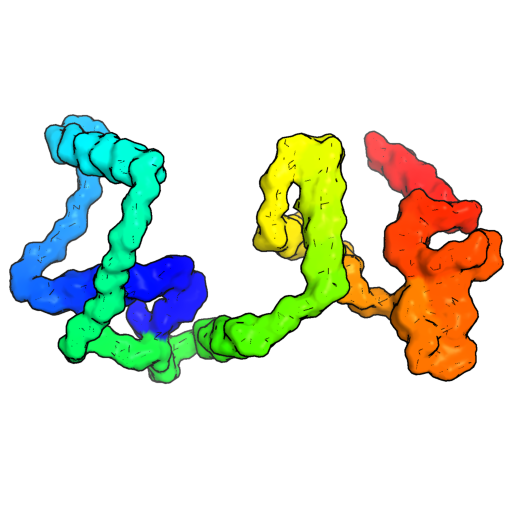0 95.19 104 LEU A O 1
ATOM 840 N N . LYS A 1 105 ? -8.771 -7.463 7.109 1.00 94.31 105 LYS A N 1
ATOM 841 C CA . LYS A 1 105 ? -10.206 -7.208 7.302 1.00 94.31 105 LYS A CA 1
ATOM 842 C C . LYS A 1 105 ? -10.536 -5.727 7.134 1.00 94.31 105 LYS A C 1
ATOM 844 O O . LYS A 1 105 ? -11.496 -5.404 6.450 1.00 94.31 105 LYS A O 1
ATOM 849 N N . MET A 1 106 ? -9.735 -4.837 7.719 1.00 94.50 106 MET A N 1
ATOM 850 C CA . MET A 1 106 ? -9.968 -3.397 7.607 1.00 94.50 106 MET A CA 1
ATOM 851 C C . MET A 1 106 ? -9.764 -2.883 6.175 1.00 94.50 106 MET A C 1
ATOM 853 O O . MET A 1 106 ? -10.579 -2.112 5.685 1.00 94.50 106 MET A O 1
ATOM 857 N N . LEU A 1 107 ? -8.733 -3.356 5.467 1.00 96.06 107 LEU A N 1
ATOM 858 C CA . LEU A 1 107 ? -8.540 -3.036 4.048 1.00 96.06 107 LEU A CA 1
ATOM 859 C C . LEU A 1 107 ? -9.720 -3.511 3.189 1.00 96.06 107 LEU A C 1
ATOM 861 O O . LEU A 1 107 ? -10.129 -2.808 2.271 1.00 96.06 107 LEU A O 1
ATOM 865 N N . ASP A 1 108 ? -10.297 -4.676 3.497 1.00 96.38 108 ASP A N 1
ATOM 866 C CA . ASP A 1 108 ? -11.475 -5.186 2.792 1.00 96.38 108 ASP A CA 1
ATOM 867 C C . ASP A 1 108 ? -12.731 -4.342 3.036 1.00 96.38 108 ASP A C 1
ATOM 869 O O . ASP A 1 108 ? -13.462 -4.059 2.087 1.00 96.38 108 ASP A O 1
ATOM 873 N N . VAL A 1 109 ? -12.944 -3.894 4.277 1.00 94.50 109 VAL A N 1
ATOM 874 C CA . VAL A 1 109 ? -14.014 -2.946 4.627 1.00 94.50 109 VAL A CA 1
ATOM 875 C C . VAL A 1 109 ? -13.847 -1.653 3.832 1.00 94.50 109 VAL A C 1
ATOM 877 O O . VAL A 1 109 ? -14.738 -1.297 3.071 1.00 94.50 109 VAL A O 1
ATOM 880 N N . VAL A 1 110 ? -12.663 -1.031 3.866 1.00 95.31 110 VAL A N 1
ATOM 881 C CA . VAL A 1 110 ? -12.394 0.206 3.110 1.00 95.31 110 VAL A CA 1
ATOM 882 C C . VAL A 1 110 ? -12.614 0.012 1.607 1.00 95.31 110 VAL A C 1
ATOM 884 O O . VAL A 1 110 ? -13.221 0.863 0.960 1.00 95.31 110 VAL A O 1
ATOM 887 N N . ARG A 1 111 ? -12.173 -1.113 1.026 1.00 97.12 111 ARG A N 1
ATOM 888 C CA . ARG A 1 111 ? -12.422 -1.419 -0.394 1.00 97.12 111 ARG A CA 1
ATOM 889 C C . ARG A 1 111 ? -13.917 -1.503 -0.711 1.00 97.12 111 ARG A C 1
ATOM 891 O O . ARG A 1 111 ? -14.340 -0.997 -1.751 1.00 97.12 111 ARG A O 1
ATOM 898 N N . LYS A 1 112 ? -14.705 -2.146 0.154 1.00 96.88 112 LYS A N 1
ATOM 899 C CA . LYS A 1 112 ? -16.163 -2.260 -0.001 1.00 96.88 112 LYS A CA 1
ATOM 900 C C . LYS A 1 112 ? -16.845 -0.903 0.128 1.00 96.88 112 LYS A C 1
ATOM 902 O O . LYS A 1 112 ? -17.664 -0.574 -0.727 1.00 96.88 112 LYS A O 1
ATOM 907 N N . ASP A 1 113 ? -16.453 -0.107 1.112 1.00 94.81 113 ASP A N 1
ATOM 908 C CA . ASP A 1 113 ? -17.049 1.203 1.374 1.00 94.81 113 ASP A CA 1
ATOM 909 C C . ASP A 1 113 ? -16.740 2.192 0.248 1.00 94.81 113 ASP A C 1
ATOM 911 O O . ASP A 1 113 ? -17.646 2.847 -0.261 1.00 94.81 113 ASP A O 1
ATOM 915 N N . VAL A 1 114 ? -15.493 2.233 -0.239 1.00 96.62 114 VAL A N 1
ATOM 916 C CA . VAL A 1 114 ? -15.108 3.072 -1.389 1.00 96.62 114 VAL A CA 1
ATOM 917 C C . VAL A 1 114 ? -15.869 2.668 -2.651 1.00 96.62 114 VAL A C 1
ATOM 919 O O . VAL A 1 114 ? -16.320 3.530 -3.410 1.00 96.62 114 VAL A O 1
ATOM 922 N N . LYS A 1 115 ? -16.054 1.363 -2.877 1.00 97.12 115 LYS A N 1
ATOM 923 C CA . LYS A 1 115 ? -16.859 0.873 -3.999 1.00 97.12 115 LYS A CA 1
ATOM 924 C C . LYS A 1 115 ? -18.327 1.275 -3.851 1.00 97.12 115 LYS A C 1
ATOM 926 O O . LYS A 1 115 ? -18.924 1.683 -4.841 1.00 97.12 115 LYS A O 1
ATOM 931 N N . SER A 1 116 ? -18.891 1.158 -2.652 1.00 97.06 116 SER A N 1
ATOM 932 C CA . SER A 1 116 ? -20.282 1.518 -2.365 1.00 97.06 116 SER A CA 1
ATOM 933 C C . SER A 1 116 ? -20.529 3.018 -2.553 1.00 97.06 116 SER A C 1
ATOM 935 O O . SER A 1 116 ? -21.450 3.408 -3.263 1.00 97.06 116 SER A O 1
ATOM 937 N N . ALA A 1 117 ? -19.659 3.859 -1.990 1.00 96.00 117 ALA A N 1
ATOM 938 C CA . ALA A 1 117 ? -19.817 5.311 -2.002 1.00 96.00 117 ALA A CA 1
ATOM 939 C C . ALA A 1 117 ? -19.474 5.956 -3.356 1.00 96.00 117 ALA A C 1
ATOM 941 O O . ALA A 1 117 ? -20.124 6.915 -3.761 1.00 96.00 117 ALA A O 1
ATOM 942 N N . PHE A 1 118 ? -18.456 5.450 -4.065 1.00 96.12 118 PHE A N 1
ATOM 943 C CA . PHE A 1 118 ? -17.912 6.115 -5.260 1.00 96.12 118 PHE A CA 1
ATOM 944 C C . PHE A 1 118 ? -17.947 5.264 -6.535 1.00 96.12 118 PHE A C 1
ATOM 946 O O . PHE A 1 118 ? -17.524 5.737 -7.591 1.00 96.12 118 PHE A O 1
ATOM 953 N N . GLY A 1 119 ? -18.373 3.998 -6.469 1.00 95.25 119 GLY A N 1
ATOM 954 C CA . GLY A 1 119 ? -18.373 3.085 -7.619 1.00 95.25 119 GLY A CA 1
ATOM 955 C C . GLY A 1 119 ? -16.975 2.701 -8.124 1.00 95.25 119 GLY A C 1
ATOM 956 O O . GLY A 1 119 ? -16.841 2.176 -9.230 1.00 95.25 119 GLY A O 1
ATOM 957 N N . ARG A 1 120 ? -15.916 2.970 -7.348 1.00 94.62 120 ARG A N 1
ATOM 958 C CA . ARG A 1 120 ? -14.516 2.758 -7.752 1.00 94.62 120 ARG A CA 1
ATOM 959 C C . ARG A 1 120 ? -13.908 1.545 -7.063 1.00 94.62 120 ARG A C 1
ATOM 961 O O . ARG A 1 120 ? -14.106 1.322 -5.873 1.00 94.62 120 ARG A O 1
ATOM 968 N N . TYR A 1 121 ? -13.106 0.797 -7.813 1.00 94.88 121 TYR A N 1
ATOM 969 C CA . TYR A 1 121 ? -12.253 -0.248 -7.258 1.00 94.88 121 TYR A CA 1
ATOM 970 C C . TYR A 1 121 ? -10.891 0.341 -6.913 1.00 94.88 121 TYR A C 1
ATOM 972 O O . TYR A 1 121 ? -10.264 0.983 -7.753 1.00 94.88 121 TYR A O 1
ATOM 980 N N . VAL A 1 122 ? -10.438 0.094 -5.688 1.00 96.12 122 VAL A N 1
ATOM 981 C CA . VAL A 1 122 ? -9.121 0.512 -5.202 1.00 96.12 122 VAL A CA 1
ATOM 982 C C . VAL A 1 122 ? -8.334 -0.701 -4.734 1.00 96.12 122 VAL A C 1
ATOM 984 O O . VAL A 1 122 ? -8.904 -1.678 -4.240 1.00 96.12 122 VAL A O 1
ATOM 987 N N . THR A 1 123 ? -7.020 -0.654 -4.914 1.00 96.12 123 THR A N 1
ATOM 988 C CA . THR A 1 123 ? -6.101 -1.674 -4.409 1.00 96.12 123 THR A CA 1
ATOM 989 C C . THR A 1 123 ? -5.646 -1.335 -2.992 1.00 96.12 123 THR A C 1
ATOM 991 O O . THR A 1 123 ? -5.703 -0.183 -2.564 1.00 96.12 123 THR A O 1
ATOM 994 N N . ASP A 1 124 ? -5.119 -2.322 -2.263 1.00 94.50 124 ASP A N 1
ATOM 995 C CA . ASP A 1 124 ? -4.512 -2.073 -0.949 1.00 94.50 124 ASP A CA 1
ATOM 996 C C . ASP A 1 124 ? -3.385 -1.026 -1.043 1.00 94.50 124 ASP A C 1
ATOM 998 O O . ASP A 1 124 ? -3.218 -0.205 -0.144 1.00 94.50 124 ASP A O 1
ATOM 1002 N N . ALA A 1 125 ? -2.634 -1.012 -2.151 1.00 93.12 125 ALA A N 1
ATOM 1003 C CA . ALA A 1 125 ? -1.582 -0.028 -2.390 1.00 93.12 125 ALA A CA 1
ATOM 1004 C C . ALA A 1 125 ? -2.134 1.399 -2.527 1.00 93.12 125 ALA A C 1
ATOM 1006 O O . ALA A 1 125 ? -1.518 2.326 -2.003 1.00 93.12 125 ALA A O 1
ATOM 1007 N N . ASP A 1 126 ? -3.290 1.571 -3.173 1.00 95.56 126 ASP A N 1
ATOM 1008 C CA . ASP A 1 126 ? -3.944 2.878 -3.307 1.00 95.56 126 ASP A CA 1
ATOM 1009 C C . ASP A 1 126 ? -4.406 3.402 -1.942 1.00 95.56 126 ASP A C 1
ATOM 1011 O O . ASP A 1 126 ? -4.215 4.577 -1.635 1.00 95.56 126 ASP A O 1
ATOM 1015 N N . ILE A 1 127 ? -4.936 2.520 -1.085 1.00 96.38 127 ILE A N 1
ATOM 1016 C CA . ILE A 1 127 ? -5.342 2.870 0.285 1.00 96.38 127 ILE A CA 1
ATOM 1017 C C . ILE A 1 127 ? -4.130 3.340 1.100 1.00 96.38 127 ILE A C 1
ATOM 1019 O O . ILE A 1 127 ? -4.171 4.399 1.730 1.00 96.38 127 ILE A O 1
ATOM 1023 N N . TRP A 1 128 ? -3.028 2.585 1.074 1.00 95.19 128 TRP A N 1
ATOM 1024 C CA . TRP A 1 128 ? -1.810 2.967 1.797 1.00 95.19 128 TRP A CA 1
ATOM 1025 C C . TRP A 1 128 ? -1.181 4.255 1.261 1.00 95.19 128 TRP A C 1
ATOM 1027 O O . TRP A 1 128 ? -0.643 5.044 2.044 1.00 95.19 128 TRP A O 1
ATOM 1037 N N . LEU A 1 129 ? -1.261 4.479 -0.053 1.00 94.56 129 LEU A N 1
ATOM 1038 C CA . LEU A 1 129 ? -0.810 5.715 -0.682 1.00 94.56 129 LEU A CA 1
ATOM 1039 C C . LEU A 1 129 ? -1.654 6.907 -0.218 1.00 94.56 129 LEU A C 1
ATOM 1041 O O . LEU A 1 129 ? -1.083 7.929 0.152 1.00 94.56 129 LEU A O 1
ATOM 1045 N N . ALA A 1 130 ? -2.980 6.758 -0.169 1.00 94.62 130 ALA A N 1
ATOM 1046 C CA . ALA A 1 130 ? -3.895 7.802 0.287 1.00 94.62 130 ALA A CA 1
ATOM 1047 C C . ALA A 1 130 ? -3.652 8.186 1.755 1.00 94.62 130 ALA A C 1
ATOM 1049 O O . ALA A 1 130 ? -3.566 9.367 2.079 1.00 94.62 130 ALA A O 1
ATOM 1050 N N . VAL A 1 131 ? -3.447 7.203 2.639 1.00 94.94 131 VAL A N 1
ATOM 1051 C CA . VAL A 1 131 ? -3.118 7.453 4.057 1.00 94.94 131 VAL A CA 1
ATOM 1052 C C . VAL A 1 131 ? -1.767 8.148 4.237 1.00 94.94 131 VAL A C 1
ATOM 1054 O O . VAL A 1 131 ? -1.560 8.843 5.228 1.00 94.94 131 VAL A O 1
ATOM 1057 N N . SER A 1 132 ? -0.857 7.985 3.278 1.00 91.69 132 SER A N 1
ATOM 1058 C CA . SER A 1 132 ? 0.483 8.581 3.300 1.00 91.69 132 SER A CA 1
ATOM 1059 C C . SER A 1 132 ? 0.601 9.808 2.386 1.00 91.69 132 SER A C 1
ATOM 1061 O O . SER A 1 132 ? 1.715 10.191 2.019 1.00 91.69 132 SER A O 1
ATOM 1063 N N . ALA A 1 133 ? -0.526 10.398 1.972 1.00 94.31 133 ALA A N 1
ATOM 1064 C CA . ALA A 1 133 ? -0.537 11.554 1.086 1.00 94.31 133 ALA A CA 1
ATOM 1065 C C . ALA A 1 133 ? 0.155 12.759 1.739 1.00 94.31 133 ALA A C 1
ATOM 1067 O O . ALA A 1 133 ? 0.004 13.009 2.935 1.00 94.31 133 ALA A O 1
ATOM 1068 N N . LYS A 1 134 ? 0.907 13.525 0.939 1.00 92.31 134 LYS A N 1
ATOM 1069 C CA . LYS A 1 134 ? 1.665 14.694 1.421 1.00 92.31 134 LYS A CA 1
ATOM 1070 C C . LYS A 1 134 ? 0.771 15.837 1.903 1.00 92.31 134 LYS A C 1
ATOM 1072 O O . LYS A 1 134 ? 1.224 16.647 2.702 1.00 92.31 134 LYS A O 1
ATOM 1077 N N . ASP A 1 135 ? -0.472 15.866 1.435 1.00 94.50 135 ASP A N 1
ATOM 1078 C CA . ASP A 1 135 ? -1.460 16.887 1.788 1.00 94.50 135 ASP A CA 1
ATOM 1079 C C . ASP A 1 135 ? -2.078 16.635 3.175 1.00 94.50 135 ASP A C 1
ATOM 1081 O O . ASP A 1 135 ? -2.753 17.498 3.731 1.00 94.50 135 ASP A O 1
ATOM 1085 N N . LEU A 1 136 ? -1.834 15.459 3.766 1.00 93.31 136 LEU A N 1
ATOM 1086 C CA . LEU A 1 136 ? -2.251 15.149 5.126 1.00 93.31 136 LEU A CA 1
ATOM 1087 C C . LEU A 1 136 ? -1.194 15.603 6.129 1.00 93.31 136 LEU A C 1
ATOM 1089 O O . LEU A 1 136 ? -0.003 15.312 6.000 1.00 93.31 136 LEU A O 1
ATOM 1093 N N . LEU A 1 137 ? -1.654 16.226 7.215 1.00 95.75 137 LEU A N 1
ATOM 1094 C CA . LEU A 1 137 ? -0.798 16.467 8.369 1.00 95.75 137 LEU A CA 1
ATOM 1095 C C . LEU A 1 137 ? -0.247 15.127 8.895 1.00 95.75 137 LEU A C 1
ATOM 1097 O O . LEU A 1 137 ? -1.001 14.152 8.998 1.00 95.75 137 LEU A O 1
ATOM 1101 N N . PRO A 1 138 ? 1.028 15.061 9.328 1.00 94.19 138 PRO A N 1
ATOM 1102 C CA . PRO A 1 138 ? 1.636 13.815 9.800 1.00 94.19 138 PRO A CA 1
ATOM 1103 C C . PRO A 1 138 ? 0.852 13.117 10.921 1.00 94.19 138 PRO A C 1
ATOM 1105 O O . PRO A 1 138 ? 0.800 11.889 10.982 1.00 94.19 138 PRO A O 1
ATOM 1108 N N . ARG A 1 139 ? 0.206 13.894 11.803 1.00 95.56 139 ARG A N 1
ATOM 1109 C CA . ARG A 1 139 ? -0.642 13.364 12.884 1.00 95.56 139 ARG A CA 1
ATOM 1110 C C . ARG A 1 139 ? -1.904 12.689 12.343 1.00 95.56 139 ARG A C 1
ATOM 1112 O O . ARG A 1 139 ? -2.266 11.623 12.832 1.00 95.56 139 ARG A O 1
ATOM 1119 N N . THR A 1 140 ? -2.521 13.259 11.310 1.00 94.88 140 THR A N 1
ATOM 1120 C CA . THR A 1 140 ? -3.691 12.688 10.629 1.00 94.88 140 THR A CA 1
ATOM 1121 C C . THR A 1 140 ? -3.322 11.397 9.909 1.00 94.88 140 THR A C 1
ATOM 1123 O O . THR A 1 140 ? -3.968 10.373 10.119 1.00 94.88 140 THR A O 1
ATOM 1126 N N . ALA A 1 141 ? -2.224 11.400 9.147 1.00 95.75 141 ALA A N 1
ATOM 1127 C CA . ALA A 1 141 ? -1.707 10.197 8.495 1.00 95.75 141 ALA A CA 1
ATOM 1128 C C . ALA A 1 141 ? -1.419 9.078 9.515 1.00 95.75 141 ALA A C 1
ATOM 1130 O O . ALA A 1 141 ? -1.820 7.929 9.325 1.00 95.75 141 ALA A O 1
ATOM 1131 N N . GLN A 1 142 ? -0.795 9.413 10.652 1.00 95.50 142 GLN A N 1
ATOM 1132 C CA . GLN A 1 142 ? -0.547 8.455 11.732 1.00 95.50 142 GLN A CA 1
ATOM 1133 C C . GLN A 1 142 ? -1.848 7.915 12.346 1.00 95.50 142 GLN A C 1
ATOM 1135 O O . GLN A 1 142 ? -1.933 6.719 12.638 1.00 95.50 142 GLN A O 1
ATOM 1140 N N . PHE A 1 143 ? -2.848 8.770 12.562 1.00 95.25 143 PHE A N 1
ATOM 1141 C CA . PHE A 1 143 ? -4.148 8.362 13.090 1.00 95.25 143 PHE A CA 1
ATOM 1142 C C . PHE A 1 143 ? -4.846 7.362 12.158 1.00 95.25 143 PHE A C 1
ATOM 1144 O O . PHE A 1 143 ? -5.256 6.291 12.615 1.00 95.25 143 PHE A O 1
ATOM 1151 N N . LEU A 1 144 ? -4.896 7.666 10.857 1.00 95.31 144 LEU A N 1
ATOM 1152 C CA . LEU A 1 144 ? -5.472 6.796 9.828 1.00 95.31 144 LEU A CA 1
ATOM 1153 C C . LEU A 1 144 ? -4.712 5.472 9.714 1.00 95.31 144 LEU A C 1
ATOM 1155 O O . LEU A 1 144 ? -5.322 4.403 9.715 1.00 95.31 144 LEU A O 1
ATOM 1159 N N . TRP A 1 145 ? -3.378 5.521 9.702 1.00 95.44 145 TRP A N 1
ATOM 1160 C CA . TRP A 1 145 ? -2.534 4.325 9.676 1.00 95.44 145 TRP A CA 1
ATOM 1161 C C . TRP A 1 145 ? -2.816 3.409 10.875 1.00 95.44 145 TRP A C 1
ATOM 1163 O O . TRP A 1 145 ? -2.995 2.199 10.713 1.00 95.44 145 TRP A O 1
ATOM 1173 N N . LYS A 1 146 ? -2.924 3.976 12.085 1.00 95.12 146 LYS A N 1
ATOM 1174 C CA . LYS A 1 146 ? -3.286 3.213 13.290 1.00 95.12 146 LYS A CA 1
ATOM 1175 C C . LYS A 1 146 ? -4.702 2.644 13.202 1.00 95.12 146 LYS A C 1
ATOM 1177 O O . LYS A 1 146 ? -4.905 1.513 13.642 1.00 95.12 146 LYS A O 1
ATOM 1182 N N . GLY A 1 147 ? -5.647 3.379 12.615 1.00 94.25 147 GLY A N 1
ATOM 1183 C CA . GLY A 1 147 ? -7.007 2.906 12.350 1.00 94.25 147 GLY A CA 1
ATOM 1184 C C . GLY A 1 147 ? -7.020 1.673 11.445 1.00 94.25 147 GLY A C 1
ATOM 1185 O O . GLY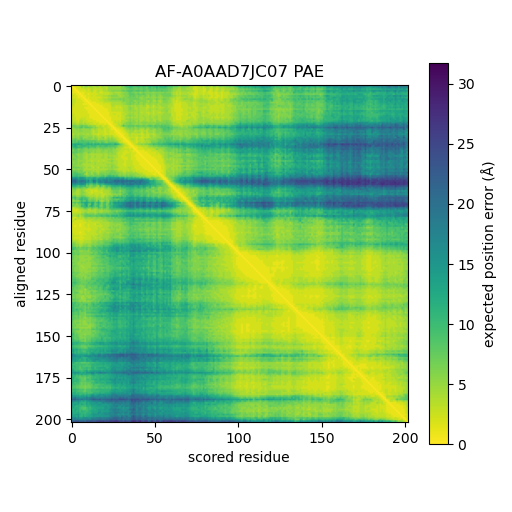 A 1 147 ? -7.542 0.629 11.837 1.00 94.25 147 GLY A O 1
ATOM 1186 N N . LEU A 1 148 ? -6.332 1.744 10.299 1.00 94.62 148 LEU A N 1
ATOM 1187 C CA . LEU A 1 148 ? -6.201 0.620 9.362 1.00 94.62 148 LEU A CA 1
ATOM 1188 C C . LEU A 1 148 ? -5.556 -0.616 10.001 1.00 94.62 148 LEU A C 1
ATOM 1190 O O . LEU A 1 148 ? -5.933 -1.753 9.716 1.00 94.62 148 LEU A O 1
ATOM 1194 N N . HIS A 1 149 ? -4.596 -0.411 10.901 1.00 92.94 149 HIS A N 1
ATOM 1195 C CA . HIS A 1 149 ? -3.935 -1.505 11.605 1.00 92.94 149 HIS A CA 1
ATOM 1196 C C . HIS A 1 149 ? -4.662 -2.006 12.860 1.00 92.94 149 HIS A C 1
ATOM 1198 O O . HIS A 1 149 ? -4.195 -2.984 13.450 1.00 92.94 149 HIS A O 1
ATOM 1204 N N . LYS A 1 150 ? -5.773 -1.379 13.277 1.00 90.88 150 LYS A N 1
ATOM 1205 C CA . LYS A 1 150 ? -6.385 -1.571 14.607 1.00 90.88 150 LYS A CA 1
ATOM 1206 C C . LYS A 1 150 ? -5.354 -1.453 15.743 1.00 90.88 150 LYS A C 1
ATOM 1208 O O . LYS A 1 150 ? -5.302 -2.280 16.646 1.00 90.88 150 LYS A O 1
ATOM 1213 N N . ALA A 1 151 ? -4.485 -0.447 15.656 1.00 92.69 151 ALA A N 1
ATOM 1214 C CA . ALA A 1 151 ? -3.371 -0.229 16.581 1.00 92.69 151 ALA A CA 1
ATOM 1215 C C . ALA A 1 151 ? -3.695 0.749 17.727 1.00 92.69 151 ALA A C 1
ATOM 1217 O O . ALA A 1 151 ? -2.835 1.024 18.564 1.00 92.69 151 ALA A O 1
ATOM 1218 N N . HIS A 1 152 ? -4.909 1.300 17.757 1.00 93.62 152 HIS A N 1
ATOM 1219 C CA . HIS A 1 152 ? -5.388 2.110 18.876 1.00 93.62 152 HIS A CA 1
ATOM 1220 C C . HIS A 1 152 ? -5.738 1.215 20.070 1.00 93.62 152 HIS A C 1
ATOM 1222 O O . HIS A 1 152 ? -6.245 0.108 19.896 1.00 93.62 152 HIS A O 1
ATOM 1228 N N . ARG A 1 153 ? -5.471 1.696 21.289 1.00 93.31 153 ARG A N 1
ATOM 1229 C CA . ARG A 1 153 ? -5.803 0.992 22.538 1.00 93.31 153 ARG A CA 1
ATOM 1230 C C . ARG A 1 153 ? -7.270 1.234 22.902 1.00 93.31 153 ARG A C 1
ATOM 1232 O O . ARG A 1 153 ? -7.555 1.996 23.818 1.00 93.31 153 ARG A O 1
ATOM 1239 N N . ILE A 1 154 ? -8.175 0.645 22.129 1.00 94.44 154 ILE A N 1
ATOM 1240 C CA . ILE A 1 154 ? -9.630 0.813 22.249 1.00 94.44 154 ILE A CA 1
ATOM 1241 C C . ILE A 1 154 ? -10.348 -0.525 22.027 1.00 94.44 154 ILE A C 1
ATOM 1243 O O . ILE A 1 154 ? -9.768 -1.463 21.460 1.00 94.44 154 ILE A O 1
ATOM 1247 N N . GLY A 1 155 ? -11.600 -0.616 22.469 1.00 93.81 155 GLY A N 1
ATOM 1248 C CA . GLY A 1 155 ? -12.464 -1.772 22.249 1.00 93.81 155 GLY A CA 1
ATOM 1249 C C . GLY A 1 155 ? -11.836 -3.072 22.745 1.00 93.81 155 GLY A C 1
ATOM 1250 O O . GLY A 1 155 ? -11.291 -3.148 23.847 1.00 93.81 155 GLY A O 1
ATOM 1251 N N . SER A 1 156 ? -11.830 -4.096 21.887 1.00 92.00 156 SER A N 1
ATOM 1252 C CA . SER A 1 156 ? -11.341 -5.440 22.225 1.00 92.00 156 SER A CA 1
ATOM 1253 C C . SER A 1 156 ? -9.875 -5.495 22.668 1.00 92.00 156 SER A C 1
ATOM 1255 O O . SER A 1 156 ? -9.451 -6.513 23.214 1.00 92.00 156 SER A O 1
ATOM 1257 N N . TYR A 1 157 ? -9.089 -4.434 22.442 1.00 92.88 157 TYR A N 1
ATOM 1258 C CA . TYR A 1 157 ? -7.750 -4.326 23.013 1.00 92.88 157 TYR A CA 1
ATOM 1259 C C . TYR A 1 157 ? -7.780 -4.476 24.537 1.00 92.88 157 TYR A C 1
ATOM 1261 O O . TYR A 1 157 ? -6.890 -5.105 25.084 1.00 92.88 157 TYR A O 1
ATOM 1269 N N . TRP A 1 158 ? -8.785 -3.969 25.245 1.00 95.44 158 TRP A N 1
ATOM 1270 C CA . TRP A 1 158 ? -8.785 -4.016 26.710 1.00 95.44 158 TRP A CA 1
ATOM 1271 C C . TRP A 1 158 ? -9.177 -5.377 27.298 1.00 95.44 158 TRP A C 1
ATOM 1273 O O . TRP A 1 158 ? -8.821 -5.665 28.435 1.00 95.44 158 TRP A O 1
ATOM 1283 N N . ASN A 1 159 ? -9.822 -6.251 26.517 1.00 92.62 159 ASN A N 1
ATOM 1284 C CA . ASN A 1 159 ? -10.374 -7.526 27.000 1.00 92.62 159 ASN A CA 1
ATOM 1285 C C . ASN A 1 159 ? -9.330 -8.516 27.533 1.00 92.62 159 ASN A C 1
ATOM 1287 O O . ASN A 1 159 ? -9.669 -9.389 28.323 1.00 92.62 159 ASN A O 1
ATOM 1291 N N . HIS A 1 160 ? -8.076 -8.417 27.085 1.00 91.75 160 HIS A N 1
ATOM 1292 C CA . HIS A 1 160 ? -7.005 -9.318 27.520 1.00 91.75 160 HIS A CA 1
ATOM 1293 C C . HIS A 1 160 ? -6.238 -8.804 28.746 1.00 91.75 160 HIS A C 1
ATOM 1295 O O . HIS A 1 160 ? -5.361 -9.506 29.245 1.00 91.75 160 HIS A O 1
ATOM 1301 N N . ILE A 1 161 ? -6.523 -7.582 29.205 1.00 93.81 161 ILE A N 1
ATOM 1302 C CA . ILE A 1 161 ? -5.854 -6.966 30.349 1.00 93.81 161 ILE A CA 1
ATOM 1303 C C . ILE A 1 161 ? -6.792 -7.101 31.556 1.00 93.81 161 ILE A C 1
ATOM 1305 O O . ILE A 1 161 ? -7.890 -6.532 31.520 1.00 93.81 161 ILE A O 1
ATOM 1309 N N . PRO A 1 162 ? -6.389 -7.827 32.617 1.00 93.31 162 PRO A N 1
ATOM 1310 C CA . PRO A 1 162 ? -7.175 -7.930 33.843 1.00 93.31 162 PRO A CA 1
ATOM 1311 C C . PRO A 1 162 ? -7.592 -6.549 34.362 1.00 93.31 162 PRO A C 1
ATOM 1313 O O . PRO A 1 162 ? -6.853 -5.579 34.203 1.00 93.31 162 PRO A O 1
ATOM 1316 N N . GLU A 1 163 ? -8.796 -6.455 34.934 1.00 93.25 163 GLU A N 1
ATOM 1317 C CA . GLU A 1 163 ? -9.378 -5.229 35.522 1.00 93.25 163 GLU A CA 1
ATOM 1318 C C . GLU A 1 163 ? -9.685 -4.090 34.528 1.00 93.25 163 GLU A C 1
ATOM 1320 O O . GLU A 1 163 ? -10.449 -3.179 34.839 1.00 93.25 163 GLU A O 1
ATOM 1325 N N . CYS A 1 164 ? -9.165 -4.144 33.300 1.00 92.81 164 CYS A N 1
ATOM 1326 C CA . CYS A 1 164 ? -9.378 -3.110 32.288 1.00 92.81 164 CYS A CA 1
ATOM 1327 C C . CYS A 1 164 ? -10.529 -3.416 31.320 1.00 92.81 164 CYS A C 1
ATOM 1329 O O . CYS A 1 164 ? -10.834 -2.571 30.481 1.00 92.81 164 CYS A O 1
ATOM 1331 N N . GLY A 1 165 ? -11.181 -4.579 31.424 1.00 90.94 165 GLY A N 1
ATOM 1332 C CA . GLY A 1 165 ? -12.226 -5.020 30.488 1.00 90.94 165 GLY A CA 1
ATOM 1333 C C . GLY A 1 165 ? -13.387 -4.032 30.321 1.00 90.94 165 GLY A C 1
ATOM 1334 O O . GLY A 1 165 ? -13.903 -3.884 29.218 1.00 90.94 165 GLY A O 1
ATOM 1335 N N . ALA A 1 166 ? -13.733 -3.273 31.368 1.00 91.62 166 ALA A N 1
ATOM 1336 C CA . ALA A 1 166 ? -14.758 -2.229 31.292 1.00 91.62 166 ALA A CA 1
ATOM 1337 C C . ALA A 1 166 ? -14.448 -1.151 30.231 1.00 91.62 166 ALA A C 1
ATOM 1339 O O . ALA A 1 166 ? -15.364 -0.617 29.620 1.00 91.62 166 ALA A O 1
ATOM 1340 N N . ARG A 1 167 ? -13.164 -0.889 29.936 1.00 93.75 167 ARG A N 1
ATOM 1341 C CA . ARG A 1 167 ? -12.719 0.081 28.912 1.00 93.75 167 ARG A CA 1
ATOM 1342 C C . ARG A 1 167 ? -12.920 -0.400 27.474 1.00 93.75 167 ARG A C 1
ATOM 1344 O O . ARG A 1 167 ? -12.634 0.335 26.537 1.00 93.75 167 ARG A O 1
ATOM 1351 N N . ALA A 1 168 ? -13.318 -1.655 27.273 1.00 95.06 168 ALA A N 1
ATOM 1352 C CA . ALA A 1 168 ? -13.660 -2.151 25.945 1.00 95.06 168 ALA A CA 1
ATOM 1353 C C . ALA A 1 168 ? -15.050 -1.694 25.494 1.00 95.06 168 ALA A C 1
ATOM 1355 O O . ALA A 1 168 ? -15.360 -1.789 24.306 1.00 95.06 168 ALA A O 1
ATOM 1356 N N . ILE A 1 169 ? -15.885 -1.256 26.436 1.00 95.62 169 ILE A N 1
ATOM 1357 C CA . ILE A 1 169 ? -17.298 -0.970 26.236 1.00 95.62 169 ILE A CA 1
ATOM 1358 C C . ILE A 1 169 ? -17.553 0.507 26.527 1.00 95.62 169 ILE A C 1
ATOM 1360 O O . ILE A 1 169 ? -17.122 1.034 27.555 1.00 95.62 169 ILE A O 1
ATOM 1364 N N . CYS A 1 170 ? -18.297 1.158 25.638 1.00 94.31 170 CYS A N 1
ATOM 1365 C CA . CYS A 1 170 ? -18.758 2.520 25.843 1.00 94.31 170 CYS A CA 1
ATOM 1366 C C . CYS A 1 170 ? -19.696 2.564 27.055 1.00 94.31 170 CYS A C 1
ATOM 1368 O O . CYS A 1 170 ? -20.713 1.872 27.079 1.00 94.31 170 CYS A O 1
ATOM 1370 N N . GLN A 1 171 ? -19.378 3.403 28.041 1.00 91.56 171 GLN A N 1
ATOM 1371 C CA . GLN A 1 171 ? -20.166 3.512 29.276 1.00 91.56 171 GLN A CA 1
ATOM 1372 C C . GLN A 1 171 ? -21.531 4.185 29.069 1.00 91.56 171 GLN A C 1
ATOM 1374 O O . GLN A 1 171 ? -22.433 3.987 29.873 1.00 91.56 171 GLN A O 1
ATOM 1379 N N . GLU A 1 172 ? -21.700 4.935 27.978 1.00 90.94 172 GLU A N 1
ATOM 1380 C CA . GLU A 1 172 ? -22.942 5.657 27.678 1.00 90.94 172 GLU A CA 1
ATOM 1381 C C . GLU A 1 172 ? -23.984 4.777 26.974 1.00 90.94 172 GLU A C 1
ATOM 1383 O O . GLU A 1 172 ? -25.173 4.863 27.261 1.00 90.94 172 GLU A O 1
ATOM 1388 N N . CYS A 1 173 ? -23.558 3.924 26.034 1.00 91.44 173 CYS A N 1
ATOM 1389 C CA . CYS A 1 173 ? -24.481 3.151 25.188 1.00 91.44 173 CYS A CA 1
ATOM 1390 C C . CYS A 1 173 ? -24.284 1.628 25.240 1.00 91.44 173 CYS A C 1
ATOM 1392 O O . CYS A 1 173 ? -25.050 0.892 24.621 1.00 91.44 173 CYS A O 1
ATOM 1394 N N . GLY A 1 174 ? -23.253 1.132 25.931 1.00 92.50 174 GLY A N 1
ATOM 1395 C CA . GLY A 1 174 ? -22.992 -0.301 26.098 1.00 92.50 174 GLY A CA 1
ATOM 1396 C C . GLY A 1 174 ? -22.420 -1.024 24.869 1.00 92.50 174 GLY A C 1
ATOM 1397 O O . GLY A 1 174 ? -22.207 -2.235 24.923 1.00 92.50 174 GLY A O 1
ATOM 1398 N N . ALA A 1 175 ? -22.152 -0.325 23.763 1.00 94.12 175 ALA A N 1
ATOM 1399 C CA . ALA A 1 175 ? -21.540 -0.915 22.571 1.00 94.12 175 ALA A CA 1
ATOM 1400 C C . ALA A 1 175 ? -20.018 -1.100 22.722 1.00 94.12 175 ALA A C 1
ATOM 1402 O O . ALA A 1 175 ? -19.372 -0.447 23.542 1.00 94.12 175 ALA A O 1
ATOM 1403 N N . LEU A 1 176 ? -19.423 -1.965 21.890 1.00 94.69 176 LEU A N 1
ATOM 1404 C CA . LEU A 1 176 ? -17.965 -2.098 21.805 1.00 94.69 176 LEU A CA 1
ATOM 1405 C C . LEU A 1 176 ? -17.347 -0.764 21.367 1.00 94.69 176 LEU A C 1
ATOM 1407 O O . LEU A 1 176 ? -17.694 -0.227 20.317 1.00 94.69 176 LEU A O 1
ATOM 1411 N N . GLU A 1 177 ? -16.393 -0.264 22.143 1.00 93.88 177 GLU A N 1
ATOM 1412 C CA . GLU A 1 177 ? -15.767 1.037 21.928 1.00 93.88 177 GLU A CA 1
ATOM 1413 C C . GLU A 1 177 ? -14.645 0.954 20.879 1.00 93.88 177 GLU A C 1
ATOM 1415 O O . GLU A 1 177 ? -13.461 1.109 21.175 1.00 93.88 177 GLU A O 1
ATOM 1420 N N . ASP A 1 178 ? -14.999 0.629 19.636 1.00 93.25 178 ASP A N 1
ATOM 1421 C CA . ASP A 1 178 ? -14.072 0.647 18.505 1.00 93.25 178 ASP A CA 1
ATOM 1422 C C . ASP A 1 178 ? -14.092 1.981 17.739 1.00 93.25 178 ASP A C 1
ATOM 1424 O O . ASP A 1 178 ? -14.855 2.896 18.036 1.00 93.25 178 ASP A O 1
ATOM 1428 N N . LEU A 1 179 ? -13.190 2.126 16.763 1.00 93.00 179 LEU A N 1
ATOM 1429 C CA . LEU A 1 179 ? -13.017 3.398 16.061 1.00 93.00 179 LEU A CA 1
ATOM 1430 C C . LEU A 1 179 ? -14.261 3.799 15.254 1.00 93.00 179 LEU A C 1
ATOM 1432 O O . LEU A 1 179 ? -14.562 4.983 15.147 1.00 93.00 179 LEU A O 1
ATOM 1436 N N . GLU A 1 180 ? -14.972 2.822 14.690 1.00 91.25 180 GLU A N 1
ATOM 1437 C CA . GLU A 1 180 ? -16.211 3.061 13.949 1.00 91.25 180 GLU A CA 1
ATOM 1438 C C . GLU A 1 180 ? -17.310 3.530 14.903 1.00 91.25 180 GLU A C 1
ATOM 1440 O O . GLU A 1 180 ? -17.999 4.509 14.621 1.00 91.25 180 GLU A O 1
ATOM 1445 N N . HIS A 1 181 ? -17.424 2.886 16.064 1.00 93.44 181 HIS A N 1
ATOM 1446 C CA . HIS A 1 181 ? -18.348 3.300 17.102 1.00 93.44 181 HIS A CA 1
ATOM 1447 C C . HIS A 1 181 ? -18.077 4.734 17.568 1.00 93.44 181 HIS A C 1
ATOM 1449 O O . HIS A 1 181 ? -18.969 5.577 17.478 1.00 93.44 181 HIS A O 1
ATOM 1455 N N . ILE A 1 182 ? -16.842 5.027 17.989 1.00 92.81 182 ILE A N 1
ATOM 1456 C CA . ILE A 1 182 ? -16.444 6.339 18.521 1.00 92.81 182 ILE A CA 1
ATOM 1457 C C . ILE A 1 182 ? -16.729 7.463 17.515 1.00 92.81 182 ILE A C 1
ATOM 1459 O O . ILE A 1 182 ? -17.218 8.520 17.903 1.00 92.81 182 ILE A O 1
ATOM 1463 N N . LEU A 1 183 ? -16.413 7.254 16.233 1.00 90.88 183 LEU A N 1
ATOM 1464 C CA . LEU A 1 183 ? -16.491 8.315 15.224 1.00 90.88 183 LEU A CA 1
ATOM 1465 C C . LEU A 1 183 ? -17.866 8.433 14.556 1.00 90.88 183 LEU A C 1
ATOM 1467 O O . LEU A 1 183 ? -18.24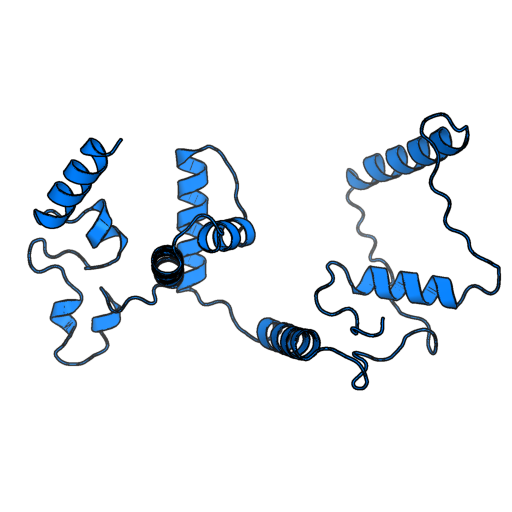5 9.536 14.157 1.00 90.88 183 LEU A O 1
ATOM 1471 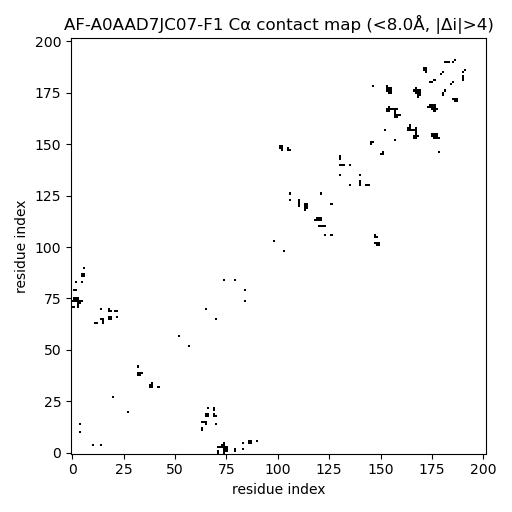N N . LEU A 1 184 ? -18.594 7.323 14.387 1.00 89.62 184 LEU A N 1
ATOM 1472 C CA . LEU A 1 184 ? -19.760 7.260 13.492 1.00 89.62 184 LEU A CA 1
ATOM 1473 C C . LEU A 1 184 ? -21.065 6.808 14.158 1.00 89.62 184 LEU A C 1
ATOM 1475 O O . LEU A 1 184 ? -22.122 7.082 13.595 1.00 89.62 184 LEU A O 1
ATOM 1479 N N . ARG A 1 185 ? -21.034 6.116 15.305 1.00 90.38 185 ARG A N 1
ATOM 1480 C CA . ARG A 1 185 ? -22.245 5.475 15.867 1.00 90.38 185 ARG A CA 1
ATOM 1481 C C . ARG A 1 185 ? -22.567 5.830 17.315 1.00 90.38 185 ARG A C 1
ATOM 1483 O O . ARG A 1 185 ? -23.664 5.516 17.765 1.00 90.38 185 ARG A O 1
ATOM 1490 N N . CYS A 1 186 ? -21.621 6.381 18.069 1.00 92.00 186 CYS A N 1
ATOM 1491 C CA . CYS A 1 186 ? -21.813 6.642 19.490 1.00 92.00 186 CYS A CA 1
ATOM 1492 C C . CYS A 1 186 ? -22.900 7.698 19.721 1.00 92.00 186 CYS A C 1
ATOM 1494 O O . CYS A 1 186 ? -22.892 8.748 19.093 1.00 92.00 186 CYS A O 1
ATOM 1496 N N . THR A 1 187 ? -23.813 7.434 20.658 1.00 87.38 187 THR A N 1
ATOM 1497 C CA . THR A 1 187 ? -24.891 8.363 21.037 1.00 87.38 187 THR A CA 1
ATOM 1498 C C . THR A 1 187 ? -24.443 9.434 22.032 1.00 87.38 187 THR A C 1
ATOM 1500 O O . THR A 1 187 ? -25.224 10.316 22.379 1.00 87.38 187 THR A O 1
ATOM 1503 N N . SER A 1 188 ? -23.200 9.360 22.518 1.00 87.31 188 SER A N 1
ATOM 1504 C CA . SER A 1 188 ? -22.621 10.376 23.397 1.00 87.31 188 SER A CA 1
ATOM 1505 C C . SER A 1 188 ? -22.519 11.723 22.660 1.00 87.31 188 SER A C 1
ATOM 1507 O O . SER A 1 188 ? -22.142 11.746 21.484 1.00 87.31 188 SER A O 1
ATOM 1509 N N . PRO A 1 189 ? -22.792 12.862 23.326 1.00 82.69 189 PRO A N 1
ATOM 1510 C CA . PRO A 1 189 ? -22.870 14.171 22.671 1.00 82.69 189 PRO A CA 1
ATOM 1511 C C . PRO A 1 189 ? -21.571 14.608 21.980 1.00 82.69 189 PRO A C 1
ATOM 1513 O O . PRO A 1 189 ? -21.608 15.418 21.061 1.00 82.69 189 PRO A O 1
ATOM 1516 N N . GLY A 1 190 ? -20.410 14.078 22.381 1.00 84.88 190 GLY A N 1
ATOM 1517 C CA . GLY A 1 190 ? -19.126 14.485 21.801 1.00 84.88 190 GLY A CA 1
ATOM 1518 C C . GLY A 1 190 ? -19.046 14.276 20.285 1.00 84.88 190 GLY A C 1
ATOM 1519 O O . GLY A 1 190 ? -18.527 15.132 19.573 1.00 84.88 190 GLY A O 1
ATOM 1520 N N . GLN A 1 191 ? -19.595 13.169 19.780 1.00 89.00 191 GLN A N 1
ATOM 1521 C CA . GLN A 1 191 ? -19.564 12.851 18.354 1.00 89.00 191 GLN A CA 1
ATOM 1522 C C . GLN A 1 191 ? -20.422 13.833 17.542 1.00 89.00 191 GLN A C 1
ATOM 1524 O O . GLN A 1 191 ? -19.946 14.381 16.548 1.00 89.00 191 GLN A O 1
ATOM 1529 N N . SER A 1 192 ? -21.654 14.103 17.986 1.00 88.12 192 SER A N 1
ATOM 1530 C CA . SER A 1 192 ? -22.566 15.020 17.293 1.00 88.12 192 SER A CA 1
ATOM 1531 C C . SER A 1 192 ? -22.061 16.463 17.305 1.00 88.12 192 SER A C 1
ATOM 1533 O O . SER A 1 192 ? -22.133 17.129 16.277 1.00 88.12 192 SER A O 1
ATOM 1535 N N . ILE A 1 193 ? -21.472 16.924 18.415 1.00 90.75 193 ILE A N 1
ATOM 1536 C CA . ILE A 1 193 ? -20.867 18.263 18.515 1.00 90.75 193 ILE A CA 1
ATOM 1537 C C . ILE A 1 193 ? -19.735 18.429 17.493 1.00 90.75 193 ILE A C 1
ATOM 1539 O O . ILE A 1 193 ? -19.659 19.451 16.811 1.00 90.75 193 ILE A O 1
ATOM 1543 N N . ILE A 1 194 ? -18.856 17.429 17.363 1.00 89.50 194 ILE A N 1
ATOM 1544 C CA . ILE A 1 194 ? -17.741 17.485 16.408 1.00 89.50 194 ILE A CA 1
ATOM 1545 C C . ILE A 1 194 ? -18.258 17.503 14.966 1.00 89.50 194 ILE A C 1
ATOM 1547 O O . ILE A 1 194 ? -17.751 18.282 14.161 1.00 89.50 194 ILE A O 1
ATOM 1551 N N . TRP A 1 195 ? -19.260 16.684 14.634 1.00 89.38 195 TRP A N 1
ATOM 1552 C CA . TRP A 1 195 ? -19.842 16.672 13.289 1.00 89.38 195 TRP A CA 1
ATOM 1553 C C . TRP A 1 195 ? -20.561 17.979 12.949 1.00 89.38 195 TRP A C 1
ATOM 1555 O O . TRP A 1 195 ? -20.355 18.494 11.856 1.00 89.38 195 TRP A O 1
ATOM 1565 N N . GLN A 1 196 ? -21.293 18.576 13.893 1.00 91.44 196 GLN A N 1
ATOM 1566 C CA . GLN A 1 196 ? -21.887 19.906 13.712 1.00 91.44 196 GLN A CA 1
ATOM 1567 C C . GLN A 1 196 ? -20.818 20.977 13.465 1.00 91.44 196 GLN A C 1
ATOM 1569 O O . GLN A 1 196 ? -20.942 21.781 12.545 1.00 91.44 196 GLN A O 1
ATOM 1574 N N . ALA A 1 197 ? -19.730 20.969 14.239 1.00 92.12 197 ALA A N 1
ATOM 1575 C CA . ALA A 1 197 ? -18.618 21.890 14.012 1.00 92.12 197 ALA A CA 1
ATOM 1576 C C . ALA A 1 197 ? -17.956 21.666 12.638 1.00 92.12 197 ALA A C 1
ATOM 1578 O O . ALA A 1 197 ? -17.593 22.628 11.963 1.00 92.12 197 ALA A O 1
ATOM 1579 N N . ALA A 1 198 ? -17.82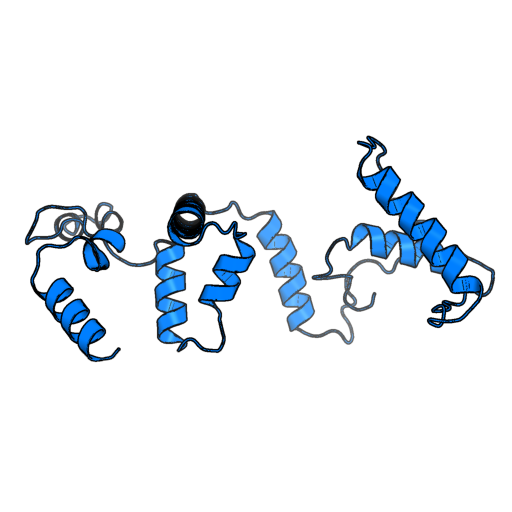5 20.411 12.198 1.00 90.12 198 ALA A N 1
ATOM 1580 C CA . ALA A 1 198 ? -17.288 20.087 10.880 1.00 90.12 198 ALA A CA 1
ATOM 1581 C C . ALA A 1 198 ? -18.204 20.568 9.743 1.00 90.12 198 ALA A C 1
ATOM 1583 O O . ALA A 1 198 ? -17.698 21.118 8.769 1.00 90.12 198 ALA A O 1
ATOM 1584 N N . GLU A 1 199 ? -19.524 20.423 9.885 1.00 91.81 199 GLU A N 1
ATOM 1585 C CA . GLU A 1 199 ? -20.508 20.945 8.929 1.00 91.81 199 GLU A CA 1
ATOM 1586 C C . GLU A 1 199 ? -20.432 22.467 8.802 1.00 91.81 199 GLU A C 1
ATOM 1588 O O . GLU A 1 199 ? -20.540 22.978 7.699 1.00 91.81 199 GLU A O 1
ATOM 1593 N N . THR A 1 200 ? -20.180 23.202 9.892 1.00 94.06 200 THR A N 1
ATOM 1594 C CA . THR A 1 200 ? -20.044 24.672 9.819 1.00 94.06 200 THR A CA 1
ATOM 1595 C C . THR A 1 200 ? -18.764 25.159 9.138 1.00 94.06 200 THR A C 1
ATOM 1597 O O . THR A 1 200 ? -18.664 26.337 8.800 1.00 94.06 200 THR A O 1
ATOM 1600 N N . LEU A 1 201 ? -17.759 24.291 8.979 1.00 88.94 201 LEU A N 1
ATOM 1601 C CA . LEU A 1 201 ? -16.484 24.655 8.361 1.00 88.94 201 LEU A CA 1
ATOM 1602 C C . LEU A 1 201 ? -16.552 24.623 6.824 1.00 88.94 201 LEU A C 1
ATOM 1604 O O . LEU A 1 201 ? -15.681 25.208 6.174 1.00 88.94 201 LEU A O 1
ATOM 1608 N N . TRP A 1 202 ? -17.518 23.897 6.257 1.00 63.66 202 TRP A N 1
ATOM 1609 C CA . TRP A 1 202 ? -17.685 23.655 4.820 1.00 63.66 202 TRP A CA 1
ATOM 1610 C C . TRP A 1 202 ? -18.917 24.374 4.270 1.00 63.66 202 TRP A C 1
ATOM 1612 O O . TRP A 1 202 ? -18.881 24.696 3.061 1.00 63.66 202 TRP A O 1
#

Organism: NCBI:txid230809

Sequence (202 aa):
EIEGWVGIKHRDVLRCLAAELKARRARTVFKTAAPESPERTWCRKASMLAKRSAKTRAEERWDLTIPPNTALPGLHLQGNRQCVFYRSIREIKNKTLTPRPSTLKMLDVVRKDVKSAFGRYVTDADIWLAVSAKDLLPRTAQFLWKGLHKAHRIGSYWNHIPECGARAICQECGALEDLEHILLRCTSPGQSIIWQAAETLW

Solvent-accessible surface area (backbone atoms only — not comparable to full-atom values): 12235 Å² total; per-residue (Å²): 104,65,70,36,59,57,93,47,82,68,38,60,61,54,51,26,52,53,19,54,62,65,68,46,87,65,93,82,81,90,80,84,66,50,92,86,41,78,60,32,56,54,55,50,53,54,52,50,51,51,58,52,51,71,72,46,92,75,85,77,78,79,85,62,79,62,60,85,93,50,65,80,83,56,58,48,78,77,94,56,56,70,70,56,55,52,48,44,53,48,54,57,51,56,72,74,52,77,81,57,68,65,29,54,52,40,52,51,50,52,40,52,51,44,28,71,78,69,73,43,87,66,52,75,66,54,54,55,48,60,45,64,35,85,91,47,55,71,70,56,27,50,51,49,50,30,59,44,52,66,65,59,94,40,6,78,60,26,63,82,41,85,94,38,42,69,64,15,37,34,89,86,77,69,44,66,32,35,73,62,34,59,72,75,64,50,84,55,66,68,41,57,54,51,51,53,55,54,60,75,76,109

pLDDT: mean 89.82, std 6.48, range [63.66, 97.12]

Foldseek 3Di:
DQLQCQPPPPSLQVQQVQLVVQVDPDDDDDDDDDPPDPCVVVVVVVVVVVVVVVVPPDPDDDDSDRDPPSDDPGHNPPPDDPVSVVRNVVVVVVVVDDDDPQLVVLLVVVQVVCCVPPVDGDDPVRVLCVLVDPPDDPVSSVVVVCLSVVVDCEAPVQVVPPPRNVRQADPPPRHGTHPCCVAPNDPPVVNVVVVVVVVVVD

Secondary structure (DSSP, 8-state):
-TTTTTT-TTHHHHHHHHHHHHH--S-----PPPTTSTHHHHHHHHHHHHHHHTTS---PPP--PPPTTSS--S--STT--HHHHHHHHHHHHHHHPPPPHHHHHHHHHHHHHHHHHHS----HHHHHHHHT-TTS-HHHHHHHHHHHTT-SS-GGGGGGSTT-GGGGB-TTT-SB--HHIIIII--SHHHHHHHHHHHHH-

Radius of gyration: 26.31 Å; Cα contacts (8 Å, |Δi|>4): 140; chains: 1; bounding box: 56×46×77 Å

Mean predicted aligned error: 8.68 Å